Protein AF-0000000074985443 (afdb_homodimer)

Foldseek 3Di:
DPPQPFDPDDDQVQEAEDADPVLSSVLVRVLCVQLVQPPNDPCSPVSVQKAWRYWYWDDDPPDIKIKTKIKGAAAQVQDDPVQWRDPVSVVVVCVSRQLSRQSSVCVVVPHHSDFAWDDKDKDFAATHGHGFMWMKMKMWDARPDFKTKMKMFIDTPHDTGMIMMTIGGHVVCVVPDD/DPPQPFDPDDDQVQEAEDADPVLSSVLVRVLCVQLVCPPNDPCSPVSVQKAWRYWYWDDDPPDIKIKTKIKGAAAQVQDDPVQWRDPVSVVVVCVSRQLSRQSSRCVVVPHHSDFAWDDKDKDFAATHGHGFMWMKMKMWDARPDFKTKMKMFIDTPHDTGMIMMTIGGDVVVVVPPD

Radius of gyration: 20.9 Å; Cα contacts (8 Å, |Δi|>4): 815; chains: 2; bounding box: 49×66×55 Å

Structure (mmCIF, N/CA/C/O backbone):
data_AF-0000000074985443-model_v1
#
loop_
_entity.id
_entity.type
_entity.pdbx_description
1 polymer 'Thioesterase domain-containing protein'
#
loop_
_atom_site.group_PDB
_atom_site.id
_atom_site.type_symbol
_atom_site.label_atom_id
_atom_site.label_alt_id
_atom_site.label_comp_id
_atom_site.label_asym_id
_atom_site.label_entity_id
_atom_site.label_seq_id
_atom_site.pdbx_PDB_ins_code
_atom_site.Cartn_x
_atom_site.Cartn_y
_atom_site.Cartn_z
_atom_site.occupancy
_atom_site.B_iso_or_equiv
_atom_site.auth_seq_id
_atom_site.auth_comp_id
_atom_site.auth_asym_id
_atom_site.auth_atom_id
_atom_site.pdbx_PDB_model_num
ATOM 1 N N . MET A 1 1 ? -14.648 -26.391 -14.938 1 27.7 1 MET A N 1
ATOM 2 C CA . MET A 1 1 ? -13.844 -25.641 -15.891 1 27.7 1 MET A CA 1
ATOM 3 C C . MET A 1 1 ? -13.617 -24.203 -15.398 1 27.7 1 MET A C 1
ATOM 5 O O . MET A 1 1 ? -14.547 -23.562 -14.93 1 27.7 1 MET A O 1
ATOM 9 N N . SER A 1 2 ? -12.359 -23.859 -15 1 33.69 2 SER A N 1
ATOM 10 C CA . SER A 1 2 ? -12.016 -22.719 -14.156 1 33.69 2 SER A CA 1
ATOM 11 C C . SER A 1 2 ? -12.539 -21.422 -14.75 1 33.69 2 SER A C 1
ATOM 13 O O . SER A 1 2 ? -12.633 -21.281 -15.969 1 33.69 2 SER A O 1
ATOM 15 N N . LYS A 1 3 ? -13.453 -20.859 -14.141 1 41.97 3 LYS A N 1
ATOM 16 C CA . LYS A 1 3 ? -14.203 -19.656 -14.508 1 41.97 3 LYS A CA 1
ATOM 17 C C . LYS A 1 3 ? -13.32 -18.656 -15.25 1 41.97 3 LYS A C 1
ATOM 19 O O . LYS A 1 3 ? -13.812 -17.641 -15.742 1 41.97 3 LYS A O 1
ATOM 24 N N . TRP A 1 4 ? -11.945 -18.672 -15.102 1 43.41 4 TRP A N 1
ATOM 25 C CA . TRP A 1 4 ? -11.133 -17.625 -15.695 1 43.41 4 TRP A CA 1
ATOM 26 C C . TRP A 1 4 ? -10.828 -17.938 -17.156 1 43.41 4 TRP A C 1
ATOM 28 O O . TRP A 1 4 ? -10.305 -19.016 -17.469 1 43.41 4 TRP A O 1
ATOM 38 N N . ALA A 1 5 ? -11.633 -17.531 -18.109 1 44.69 5 ALA A N 1
ATOM 39 C CA . ALA A 1 5 ? -11.367 -17.641 -19.547 1 44.69 5 ALA A CA 1
ATOM 40 C C . ALA A 1 5 ? -9.953 -17.172 -19.875 1 44.69 5 ALA A C 1
ATOM 42 O O . ALA A 1 5 ? -9.703 -15.961 -19.938 1 44.69 5 ALA A O 1
ATOM 43 N N . TYR A 1 6 ? -8.945 -17.812 -19.422 1 50.28 6 TYR A N 1
ATOM 44 C CA . TYR A 1 6 ? -7.602 -17.391 -19.797 1 50.28 6 TYR A CA 1
ATOM 45 C C . TYR A 1 6 ? -7.203 -17.969 -21.141 1 50.28 6 TYR A C 1
ATOM 47 O O . TYR A 1 6 ? -7.762 -18.984 -21.578 1 50.28 6 TYR A O 1
ATOM 55 N N . LYS A 1 7 ? -6.508 -17.109 -21.859 1 55.84 7 LYS A N 1
ATOM 56 C CA . LYS A 1 7 ? -5.957 -17.594 -23.125 1 55.84 7 LYS A CA 1
ATOM 57 C C . LYS A 1 7 ? -5.199 -18.906 -22.938 1 55.84 7 LYS A C 1
ATOM 59 O O . LYS A 1 7 ? -4.238 -18.953 -22.156 1 55.84 7 LYS A O 1
ATOM 64 N N . LYS A 1 8 ? -5.609 -19.891 -23.484 1 59.41 8 LYS A N 1
ATOM 65 C CA . LYS A 1 8 ? -5.113 -21.25 -23.391 1 59.41 8 LYS A CA 1
ATOM 66 C C . LYS A 1 8 ? -3.672 -21.359 -23.891 1 59.41 8 LYS A C 1
ATOM 68 O O . LYS A 1 8 ? -2.93 -22.25 -23.484 1 59.41 8 LYS A O 1
ATOM 73 N N . ASP A 1 9 ? -3.227 -20.312 -24.594 1 79.81 9 ASP A N 1
ATOM 74 C CA . ASP A 1 9 ? -1.918 -20.656 -25.141 1 79.81 9 ASP A CA 1
ATOM 75 C C . ASP A 1 9 ? -0.89 -19.578 -24.828 1 79.81 9 ASP A C 1
ATOM 77 O O . ASP A 1 9 ? -0.259 -19.031 -25.734 1 79.81 9 ASP A O 1
ATOM 81 N N . LEU A 1 10 ? -0.658 -19.297 -23.438 1 90.31 10 LEU A N 1
ATOM 82 C CA . LEU A 1 10 ? 0.367 -18.344 -23.047 1 90.31 10 LEU A CA 1
ATOM 83 C C . LEU A 1 10 ? 1.754 -18.969 -23.094 1 90.31 10 LEU A C 1
ATOM 85 O O . LEU A 1 10 ? 1.927 -20.125 -22.703 1 90.31 10 LEU A O 1
ATOM 89 N N . ASP A 1 11 ? 2.74 -18.219 -23.703 1 94.19 11 ASP A N 1
ATOM 90 C CA . ASP A 1 11 ? 4.133 -18.656 -23.641 1 94.19 11 ASP A CA 1
ATOM 91 C C . ASP A 1 11 ? 4.695 -18.5 -22.234 1 94.19 11 ASP A C 1
ATOM 93 O O . ASP A 1 11 ? 4.734 -17.406 -21.688 1 94.19 11 ASP A O 1
ATOM 97 N N . VAL A 1 12 ? 5.113 -19.641 -21.625 1 96.75 12 VAL A N 1
ATOM 98 C CA . VAL A 1 12 ? 5.633 -19.609 -20.266 1 96.75 12 VAL A CA 1
ATOM 99 C C . VAL A 1 12 ? 7.066 -20.125 -20.234 1 96.75 12 VAL A C 1
ATOM 101 O O . VAL A 1 12 ? 7.574 -20.531 -19.188 1 96.75 12 VAL A O 1
ATOM 104 N N . SER A 1 13 ? 7.758 -20.172 -21.359 1 96.44 13 SER A N 1
ATOM 105 C CA . SER A 1 13 ? 9.102 -20.719 -21.469 1 96.44 13 SER A CA 1
ATOM 106 C C . SER A 1 13 ? 10.109 -19.906 -20.672 1 96.44 13 SER A C 1
ATOM 108 O O . SER A 1 13 ? 11.164 -20.422 -20.297 1 96.44 13 SER A O 1
ATOM 110 N N . HIS A 1 14 ? 9.797 -18.672 -20.438 1 96.75 14 HIS A N 1
ATOM 111 C CA . HIS A 1 14 ? 10.703 -17.781 -19.719 1 96.75 14 HIS A CA 1
ATOM 112 C C . HIS A 1 14 ? 10.562 -17.953 -18.203 1 96.75 14 HIS A C 1
ATOM 114 O O . HIS A 1 14 ? 11.352 -17.391 -17.438 1 96.75 14 HIS A O 1
ATOM 120 N N . ILE A 1 15 ? 9.539 -18.609 -17.75 1 98.44 15 ILE A N 1
ATOM 121 C CA . ILE A 1 15 ? 9.344 -18.828 -16.312 1 98.44 15 ILE A CA 1
ATOM 122 C C . ILE A 1 15 ? 10.062 -20.109 -15.891 1 98.44 15 ILE A C 1
ATOM 124 O O . ILE A 1 15 ? 9.625 -21.203 -16.219 1 98.44 15 ILE A O 1
ATOM 128 N N . ASP A 1 16 ? 11.109 -19.953 -15.188 1 98.75 16 ASP A N 1
ATOM 129 C CA . ASP A 1 16 ? 11.891 -21.078 -14.688 1 98.75 16 ASP A CA 1
ATOM 130 C C . ASP A 1 16 ? 11.219 -21.719 -13.469 1 98.75 16 ASP A C 1
ATOM 132 O O . ASP A 1 16 ? 10.156 -21.266 -13.031 1 98.75 16 ASP A O 1
ATOM 136 N N . GLY A 1 17 ? 11.852 -22.719 -12.836 1 98.62 17 GLY A N 1
ATOM 137 C CA . GLY A 1 17 ? 11.359 -23.375 -11.625 1 98.62 17 GLY A CA 1
ATOM 138 C C . GLY A 1 17 ? 10.82 -24.766 -11.883 1 98.62 17 GLY A C 1
ATOM 139 O O . GLY A 1 17 ? 10.875 -25.266 -13.008 1 98.62 17 GLY A O 1
ATOM 140 N N . ASN A 1 18 ? 10.32 -25.406 -10.852 1 98.5 18 ASN A N 1
ATOM 141 C CA . ASN A 1 18 ? 9.992 -26.828 -10.93 1 98.5 18 ASN A CA 1
ATOM 142 C C . ASN A 1 18 ? 8.492 -27.047 -11.102 1 98.5 18 ASN A C 1
ATOM 144 O O . ASN A 1 18 ? 8.031 -28.188 -11.18 1 98.5 18 ASN A O 1
ATOM 148 N N . ALA A 1 19 ? 7.699 -25.922 -11.133 1 97.5 19 ALA A N 1
ATOM 149 C CA . ALA A 1 19 ? 6.262 -26.078 -11.359 1 97.5 19 ALA A CA 1
ATOM 150 C C . ALA A 1 19 ? 5.98 -26.578 -12.766 1 97.5 19 ALA A C 1
ATOM 152 O O . ALA A 1 19 ? 6.793 -26.391 -13.68 1 97.5 19 ALA A O 1
ATOM 153 N N . SER A 1 20 ? 4.887 -27.25 -12.953 1 94.5 20 SER A N 1
ATOM 154 C CA . SER A 1 20 ? 4.52 -27.781 -14.266 1 94.5 20 SER A CA 1
ATOM 155 C C . SER A 1 20 ? 4.215 -26.656 -15.25 1 94.5 20 SER A C 1
ATOM 157 O O . SER A 1 20 ? 3.881 -25.531 -14.836 1 94.5 20 SER A O 1
ATOM 159 N N . THR A 1 21 ? 4.285 -26.938 -16.531 1 94.5 21 THR A N 1
ATOM 160 C CA . THR A 1 21 ? 3.941 -25.984 -17.594 1 94.5 21 THR A CA 1
ATOM 161 C C . THR A 1 21 ? 2.494 -25.531 -17.453 1 94.5 21 THR A C 1
ATOM 163 O O . THR A 1 21 ? 2.191 -24.344 -17.625 1 94.5 21 THR A O 1
ATOM 166 N N . GLU A 1 22 ? 1.664 -26.422 -17.094 1 91.5 22 GLU A N 1
ATOM 167 C CA . GLU A 1 22 ? 0.248 -26.109 -16.938 1 91.5 22 GLU A CA 1
ATOM 168 C C . GLU A 1 22 ? 0.032 -25.141 -15.773 1 91.5 22 GLU A C 1
ATOM 170 O O . GLU A 1 22 ? -0.749 -24.203 -15.891 1 91.5 22 GLU A O 1
ATOM 175 N N . ALA A 1 23 ? 0.715 -25.438 -14.695 1 93.5 23 ALA A N 1
ATOM 176 C CA . ALA A 1 23 ? 0.61 -24.547 -13.531 1 93.5 23 ALA A CA 1
ATOM 177 C C . ALA A 1 23 ? 1.107 -23.156 -13.867 1 93.5 23 ALA A C 1
ATOM 179 O O . ALA A 1 23 ? 0.485 -22.156 -13.484 1 93.5 23 ALA A O 1
ATOM 180 N N . LYS A 1 24 ? 2.18 -23.094 -14.594 1 96.38 24 LYS A N 1
ATOM 181 C CA . LYS A 1 24 ? 2.734 -21.797 -15.008 1 96.38 24 LYS A CA 1
ATOM 182 C C . LYS A 1 24 ? 1.766 -21.062 -15.922 1 96.38 24 LYS A C 1
ATOM 184 O O . LYS A 1 24 ? 1.562 -19.859 -15.766 1 96.38 24 LYS A O 1
ATOM 189 N N . ARG A 1 25 ? 1.163 -21.734 -16.844 1 95.06 25 ARG A N 1
ATOM 190 C CA . ARG A 1 25 ? 0.212 -21.125 -17.766 1 95.06 25 ARG A CA 1
ATOM 191 C C . ARG A 1 25 ? -1.011 -20.594 -17.016 1 95.06 25 ARG A C 1
ATOM 193 O O . ARG A 1 25 ? -1.481 -19.484 -17.281 1 95.06 25 ARG A O 1
ATOM 200 N N . PHE A 1 26 ? -1.443 -21.422 -16.078 1 93.38 26 PHE A N 1
ATOM 201 C CA . PHE A 1 26 ? -2.592 -21 -15.297 1 93.38 26 PHE A CA 1
ATOM 202 C C . PHE A 1 26 ? -2.26 -19.766 -14.477 1 93.38 26 PHE A C 1
ATOM 204 O O . PHE A 1 26 ? -3.02 -18.797 -14.469 1 93.38 26 PHE A O 1
ATOM 211 N N . GLY A 1 27 ? -1.177 -19.812 -13.758 1 94.69 27 GLY A N 1
ATOM 212 C CA . GLY A 1 27 ? -0.759 -18.672 -12.961 1 94.69 27 GLY A CA 1
ATOM 213 C C . GLY A 1 27 ? -0.618 -17.391 -13.781 1 94.69 27 GLY A C 1
ATOM 214 O O . GLY A 1 27 ? -1.093 -16.328 -13.375 1 94.69 27 GLY A O 1
ATOM 215 N N . LEU A 1 28 ? 0.01 -17.531 -14.914 1 95.5 28 LEU A N 1
ATOM 216 C CA . LEU A 1 28 ? 0.21 -16.359 -15.781 1 95.5 28 LEU A CA 1
ATOM 217 C C . LEU A 1 28 ? -1.123 -15.844 -16.297 1 95.5 28 LEU A C 1
ATOM 219 O O . LEU A 1 28 ? -1.303 -14.633 -16.453 1 95.5 28 LEU A O 1
ATOM 223 N N . ALA A 1 29 ? -2.02 -16.719 -16.594 1 94 29 ALA A N 1
ATOM 224 C CA . ALA A 1 29 ? -3.35 -16.297 -17.047 1 94 29 ALA A CA 1
ATOM 225 C C . ALA A 1 29 ? -4.059 -15.484 -15.977 1 94 29 ALA A C 1
ATOM 227 O O . ALA A 1 29 ? -4.668 -14.453 -16.281 1 94 29 ALA A O 1
ATOM 228 N N . ILE A 1 30 ? -4 -15.945 -14.742 1 93.44 30 ILE A N 1
ATOM 229 C CA . ILE A 1 30 ? -4.613 -15.234 -13.633 1 93.44 30 ILE A CA 1
ATOM 230 C C . ILE A 1 30 ? -3.951 -13.867 -13.469 1 93.44 30 ILE A C 1
ATOM 232 O O . ILE A 1 30 ? -4.637 -12.859 -13.281 1 93.44 30 ILE A O 1
ATOM 236 N N . LEU A 1 31 ? -2.639 -13.844 -13.523 1 93.69 31 LEU A N 1
ATOM 237 C CA . LEU A 1 31 ? -1.919 -12.578 -13.445 1 93.69 31 LEU A CA 1
ATOM 238 C C . LEU A 1 31 ? -2.426 -11.602 -14.508 1 93.69 31 LEU A C 1
ATOM 240 O O . LEU A 1 31 ? -2.658 -10.43 -14.211 1 93.69 31 LEU A O 1
ATOM 244 N N . HIS A 1 32 ? -2.627 -12.047 -15.703 1 92.81 32 HIS A N 1
ATOM 245 C CA . HIS A 1 32 ? -3.033 -11.203 -16.828 1 92.81 32 HIS A CA 1
ATOM 246 C C . HIS A 1 32 ? -4.43 -10.633 -16.594 1 92.81 32 HIS A C 1
ATOM 248 O O . HIS A 1 32 ? -4.734 -9.523 -17.047 1 92.81 32 HIS A O 1
ATOM 254 N N . LEU A 1 33 ? -5.242 -11.312 -15.875 1 90 33 LEU A N 1
ATOM 255 C CA . LEU A 1 33 ? -6.559 -10.781 -15.531 1 90 33 LEU A CA 1
ATOM 256 C C . LEU A 1 33 ? -6.43 -9.555 -14.633 1 90 33 LEU A C 1
ATOM 258 O O . LEU A 1 33 ? -7.133 -8.562 -14.82 1 90 33 LEU A O 1
ATOM 262 N N . PHE A 1 34 ? -5.539 -9.664 -13.711 1 90.69 34 PHE A N 1
ATOM 263 C CA . PHE A 1 34 ? -5.383 -8.594 -12.734 1 90.69 34 PHE A CA 1
ATOM 264 C C . PHE A 1 34 ? -4.684 -7.391 -13.367 1 90.69 34 PHE A C 1
ATOM 266 O O . PHE A 1 34 ? -5.09 -6.246 -13.141 1 90.69 34 PHE A O 1
ATOM 273 N N . ILE A 1 35 ? -3.717 -7.625 -14.195 1 92.62 35 ILE A N 1
ATOM 274 C CA . ILE A 1 35 ? -2.9 -6.52 -14.688 1 92.62 35 ILE A CA 1
ATOM 275 C C . ILE A 1 35 ? -3.465 -6.012 -16.016 1 92.62 35 ILE A C 1
ATOM 277 O O . ILE A 1 35 ? -2.992 -5.008 -16.547 1 92.62 35 ILE A O 1
ATOM 281 N N . GLY A 1 36 ? -4.484 -6.707 -16.547 1 91.44 36 GLY A N 1
ATOM 282 C CA . GLY A 1 36 ? -5.098 -6.328 -17.812 1 91.44 36 GLY A CA 1
ATOM 283 C C . GLY A 1 36 ? -6.137 -5.234 -17.672 1 91.44 36 GLY A C 1
ATOM 284 O O . GLY A 1 36 ? -6.863 -4.926 -18.625 1 91.44 36 GLY A O 1
ATOM 285 N N . THR A 1 37 ? -6.23 -4.598 -16.531 1 91 37 THR A N 1
ATOM 286 C CA . THR A 1 37 ? -7.262 -3.607 -16.234 1 91 37 THR A CA 1
ATOM 287 C C . THR A 1 37 ? -6.652 -2.215 -16.109 1 91 37 THR A C 1
ATOM 289 O O . THR A 1 37 ? -7.074 -1.421 -15.266 1 91 37 THR A O 1
ATOM 292 N N . LYS A 1 38 ? -5.75 -2.033 -16.953 1 85 38 LYS A N 1
ATOM 293 C CA . LYS A 1 38 ? -5.074 -0.739 -16.922 1 85 38 LYS A CA 1
ATOM 294 C C . LYS A 1 38 ? -6.082 0.407 -16.953 1 85 38 LYS A C 1
ATOM 296 O O . LYS A 1 38 ? -7.043 0.376 -17.734 1 85 38 LYS A O 1
ATOM 301 N N . SER A 1 39 ? -6.016 1.417 -16.094 1 81.94 39 SER A N 1
ATOM 302 C CA . SER A 1 39 ? -6.793 2.648 -16 1 81.94 39 SER A CA 1
ATOM 303 C C . SER A 1 39 ? -8.109 2.418 -15.266 1 81.94 39 SER A C 1
ATOM 305 O O . SER A 1 39 ? -8.797 3.373 -14.898 1 81.94 39 SER A O 1
ATOM 307 N N . THR A 1 40 ? -8.383 1.111 -15.016 1 91.19 40 THR A N 1
ATOM 308 C CA . THR A 1 40 ? -9.664 0.879 -14.367 1 91.19 40 THR A CA 1
ATOM 309 C C . THR A 1 40 ? -9.469 0.274 -12.984 1 91.19 40 THR A C 1
ATOM 311 O O . THR A 1 40 ? -10.398 0.25 -12.172 1 91.19 40 THR A O 1
ATOM 314 N N . SER A 1 41 ? -8.328 -0.26 -12.836 1 95 41 SER A N 1
ATOM 315 C CA . SER A 1 41 ? -7.996 -0.815 -11.523 1 95 41 SER A CA 1
ATOM 316 C C . SER A 1 41 ? -6.695 -0.229 -10.984 1 95 41 SER A C 1
ATOM 318 O O . SER A 1 41 ? -5.75 -0.006 -11.742 1 95 41 SER A O 1
ATOM 320 N N . PHE A 1 42 ? -6.672 -0.043 -9.703 1 97.25 42 PHE A N 1
ATOM 321 C CA . PHE A 1 42 ? -5.527 0.589 -9.062 1 97.25 42 PHE A CA 1
ATOM 322 C C . PHE A 1 42 ? -4.266 -0.241 -9.266 1 97.25 42 PHE A C 1
ATOM 324 O O . PHE A 1 42 ? -4.254 -1.44 -8.977 1 97.25 42 PHE A O 1
ATOM 331 N N . GLY A 1 43 ? -3.217 0.364 -9.805 1 95.81 43 GLY A N 1
ATOM 332 C CA . GLY A 1 43 ? -1.89 -0.23 -9.844 1 95.81 43 GLY A CA 1
ATOM 333 C C . GLY A 1 43 ? -1.695 -1.185 -11 1 95.81 43 GLY A C 1
ATOM 334 O O . GLY A 1 43 ? -0.604 -1.726 -11.195 1 95.81 43 GLY A O 1
ATOM 335 N N . ALA A 1 44 ? -2.744 -1.404 -11.805 1 95.31 44 ALA A N 1
ATOM 336 C CA . ALA A 1 44 ? -2.662 -2.371 -12.898 1 95.31 44 ALA A CA 1
ATOM 337 C C . ALA A 1 44 ? -1.574 -1.983 -13.898 1 95.31 44 ALA A C 1
ATOM 339 O O . ALA A 1 44 ? -0.922 -2.85 -14.484 1 95.31 44 ALA A O 1
ATOM 340 N N . ASP A 1 45 ? -1.337 -0.678 -14.078 1 93 45 ASP A N 1
ATOM 341 C CA . ASP A 1 45 ? -0.279 -0.21 -14.969 1 93 45 ASP A CA 1
ATOM 342 C C . ASP A 1 45 ? 1.096 -0.641 -14.461 1 93 45 ASP A C 1
ATOM 344 O O . ASP A 1 45 ? 1.965 -1.018 -15.25 1 93 45 ASP A O 1
ATOM 348 N N . ILE A 1 46 ? 1.341 -0.638 -13.156 1 95.94 46 ILE A N 1
ATOM 349 C CA . ILE A 1 46 ? 2.584 -1.095 -12.547 1 95.94 46 ILE A CA 1
ATOM 350 C C . ILE A 1 46 ? 2.725 -2.604 -12.727 1 95.94 46 ILE A C 1
ATOM 352 O O . ILE A 1 46 ? 3.82 -3.107 -12.984 1 95.94 46 ILE A O 1
ATOM 356 N N . GLY A 1 47 ? 1.568 -3.285 -12.57 1 96.62 47 GLY A N 1
ATOM 357 C CA . GLY A 1 47 ? 1.562 -4.727 -12.773 1 96.62 47 GLY A CA 1
ATOM 358 C C . GLY A 1 47 ? 2.113 -5.145 -14.125 1 96.62 47 GLY A C 1
ATOM 359 O O . GLY A 1 47 ? 2.695 -6.223 -14.258 1 96.62 47 GLY A O 1
ATOM 360 N N . GLN A 1 48 ? 1.958 -4.281 -15.086 1 94.81 48 GLN A N 1
ATOM 361 C CA . GLN A 1 48 ? 2.396 -4.59 -16.453 1 94.81 48 GLN A CA 1
ATOM 362 C C . GLN A 1 48 ? 3.92 -4.59 -16.547 1 94.81 48 GLN A C 1
ATOM 364 O O . GLN A 1 48 ? 4.484 -5.152 -17.484 1 94.81 48 GLN A O 1
ATOM 369 N N . TYR A 1 49 ? 4.574 -3.967 -15.609 1 96.75 49 TYR A N 1
ATOM 370 C CA . TYR A 1 49 ? 6.031 -3.93 -15.609 1 96.75 49 TYR A CA 1
ATOM 371 C C . TYR A 1 49 ? 6.613 -5.215 -15.031 1 96.75 49 TYR A C 1
ATOM 373 O O . TYR A 1 49 ? 7.809 -5.484 -15.18 1 96.75 49 TYR A O 1
ATOM 381 N N . MET A 1 50 ? 5.781 -6.082 -14.344 1 97.75 50 MET A N 1
ATOM 382 C CA . MET A 1 50 ? 6.27 -7.203 -13.547 1 97.75 50 MET A CA 1
ATOM 383 C C . MET A 1 50 ? 6.574 -8.406 -14.438 1 97.75 50 MET A C 1
ATOM 385 O O . MET A 1 50 ? 5.734 -8.82 -15.234 1 97.75 50 MET A O 1
ATOM 389 N N . ASN A 1 51 ? 7.742 -8.922 -14.273 1 97.94 51 ASN A N 1
ATOM 390 C CA . ASN A 1 51 ? 8.148 -10.117 -15 1 97.94 51 ASN A CA 1
ATOM 391 C C . ASN A 1 51 ? 8.188 -11.344 -14.086 1 97.94 51 ASN A C 1
ATOM 393 O O . ASN A 1 51 ? 9.039 -11.43 -13.195 1 97.94 51 ASN A O 1
ATOM 397 N N . TRP A 1 52 ? 7.238 -12.227 -14.25 1 98.75 52 TRP A N 1
ATOM 398 C CA . TRP A 1 52 ? 7.238 -13.484 -13.508 1 98.75 52 TRP A CA 1
ATOM 399 C C . TRP A 1 52 ? 8.328 -14.422 -14.031 1 98.75 52 TRP A C 1
ATOM 401 O O . TRP A 1 52 ? 8.203 -14.977 -15.125 1 98.75 52 TRP A O 1
ATOM 411 N N . THR A 1 53 ? 9.375 -14.727 -13.227 1 98.88 53 THR A N 1
ATOM 412 C CA . THR A 1 53 ? 10.555 -15.383 -13.781 1 98.88 53 THR A CA 1
ATOM 413 C C . THR A 1 53 ? 10.688 -16.797 -13.234 1 98.88 53 THR A C 1
ATOM 415 O O . THR A 1 53 ? 11.391 -17.625 -13.812 1 98.88 53 THR A O 1
ATOM 418 N N . GLU A 1 54 ? 10.109 -17.062 -12.086 1 98.94 54 GLU A N 1
ATOM 419 C CA . GLU A 1 54 ? 10.227 -18.406 -11.516 1 98.94 54 GLU A CA 1
ATOM 420 C C . GLU A 1 54 ? 8.953 -18.797 -10.789 1 98.94 54 GLU A C 1
ATOM 422 O O . GLU A 1 54 ? 8.289 -17.969 -10.164 1 98.94 54 GLU A O 1
ATOM 427 N N . MET A 1 55 ? 8.625 -20.031 -10.844 1 98.81 55 MET A N 1
ATOM 428 C CA . MET A 1 55 ? 7.555 -20.672 -10.078 1 98.81 55 MET A CA 1
ATOM 429 C C . MET A 1 55 ? 8.008 -22.016 -9.539 1 98.81 55 MET A C 1
ATOM 431 O O . MET A 1 55 ? 8.352 -22.922 -10.312 1 98.81 55 MET A O 1
ATOM 435 N N . ASN A 1 56 ? 7.992 -22.172 -8.211 1 98.81 56 ASN A N 1
ATOM 436 C CA . ASN A 1 56 ? 8.453 -23.391 -7.555 1 98.81 56 ASN A CA 1
ATOM 437 C C . ASN A 1 56 ? 7.426 -23.906 -6.551 1 98.81 56 ASN A C 1
ATOM 439 O O . ASN A 1 56 ? 6.809 -23.125 -5.828 1 98.81 56 ASN A O 1
ATOM 443 N N . ILE A 1 57 ? 7.309 -25.203 -6.527 1 98.5 57 ILE A N 1
ATOM 444 C CA . ILE A 1 57 ? 6.535 -25.891 -5.504 1 98.5 57 ILE A CA 1
ATOM 445 C C . ILE A 1 57 ? 7.465 -26.766 -4.66 1 98.5 57 ILE A C 1
ATOM 447 O O . ILE A 1 57 ? 8.148 -27.656 -5.191 1 98.5 57 ILE A O 1
ATOM 451 N N . HIS A 1 58 ? 7.426 -26.453 -3.379 1 98.06 58 HIS A N 1
ATOM 452 C CA . HIS A 1 58 ? 8.305 -27.188 -2.469 1 98.06 58 HIS A CA 1
ATOM 453 C C . HIS A 1 58 ? 7.508 -28.062 -1.508 1 98.06 58 HIS A C 1
ATOM 455 O O . HIS A 1 58 ? 6.418 -27.672 -1.07 1 98.06 58 HIS A O 1
ATOM 461 N N . LYS A 1 59 ? 8.07 -29.172 -1.207 1 96 59 LYS A N 1
ATOM 462 C CA . LYS A 1 59 ? 7.488 -30.094 -0.23 1 96 59 LYS A CA 1
ATOM 463 C C . LYS A 1 59 ? 8.484 -30.406 0.887 1 96 59 LYS A C 1
ATOM 465 O O . LYS A 1 59 ? 9.641 -30.734 0.622 1 96 59 LYS A O 1
ATOM 470 N N . GLN A 1 60 ? 8.047 -30.141 2.08 1 94.88 60 GLN A N 1
ATOM 471 C CA . GLN A 1 60 ? 8.773 -30.5 3.293 1 94.88 60 GLN A CA 1
ATOM 472 C C . GLN A 1 60 ? 7.918 -31.375 4.211 1 94.88 60 GLN A C 1
ATOM 474 O O . GLN A 1 60 ? 7.23 -30.859 5.094 1 94.88 60 GLN A O 1
ATOM 479 N N . GLY A 1 61 ? 8.047 -32.688 4.086 1 94.31 61 GLY A N 1
ATOM 480 C CA . GLY A 1 61 ? 7.102 -33.562 4.762 1 94.31 61 GLY A CA 1
ATOM 481 C C . GLY A 1 61 ? 5.672 -33.375 4.289 1 94.31 61 GLY A C 1
ATOM 482 O O . GLY A 1 61 ? 5.398 -33.438 3.088 1 94.31 61 GLY A O 1
ATOM 483 N N . GLN A 1 62 ? 4.871 -33.062 5.211 1 91.62 62 GLN A N 1
ATOM 484 C CA . GLN A 1 62 ? 3.469 -32.844 4.863 1 91.62 62 GLN A CA 1
ATOM 485 C C . GLN A 1 62 ? 3.199 -31.391 4.488 1 91.62 62 GLN A C 1
ATOM 487 O O . GLN A 1 62 ? 2.08 -31.047 4.113 1 91.62 62 GLN A O 1
ATOM 492 N N . TYR A 1 63 ? 4.234 -30.656 4.621 1 94.12 63 TYR A N 1
ATOM 493 C CA . TYR A 1 63 ? 4.094 -29.219 4.348 1 94.12 63 TYR A CA 1
ATOM 494 C C . TYR A 1 63 ? 4.453 -28.906 2.898 1 94.12 63 TYR A C 1
ATOM 496 O O . TYR A 1 63 ? 5.531 -29.281 2.426 1 94.12 63 TYR A O 1
ATOM 504 N N . THR A 1 64 ? 3.475 -28.359 2.186 1 96.38 64 THR A N 1
ATOM 505 C CA . THR A 1 64 ? 3.721 -27.891 0.825 1 96.38 64 THR A CA 1
ATOM 506 C C . THR A 1 64 ? 3.605 -26.375 0.744 1 96.38 64 THR A C 1
ATOM 508 O O . THR A 1 64 ? 2.701 -25.781 1.337 1 96.38 64 THR A O 1
ATOM 511 N N . PHE A 1 65 ? 4.555 -25.719 0.022 1 97.81 65 PHE A N 1
ATOM 512 C CA . PHE A 1 65 ? 4.441 -24.281 -0.189 1 97.81 65 PHE A CA 1
ATOM 513 C C . PHE A 1 65 ? 4.941 -23.906 -1.576 1 97.81 65 PHE A C 1
ATOM 515 O O . PHE A 1 65 ? 5.695 -24.656 -2.199 1 97.81 65 PHE A O 1
ATOM 522 N N . ALA A 1 66 ? 4.477 -22.812 -2.039 1 98.5 66 ALA A N 1
ATOM 523 C CA . ALA A 1 66 ? 4.867 -22.266 -3.342 1 98.5 66 ALA A CA 1
ATOM 524 C C . ALA A 1 66 ? 5.766 -21.047 -3.188 1 98.5 66 ALA A C 1
ATOM 526 O O . ALA A 1 66 ? 5.562 -20.234 -2.283 1 98.5 66 ALA A O 1
ATOM 527 N N . GLU A 1 67 ? 6.715 -20.969 -4.043 1 98.88 67 GLU A N 1
ATOM 528 C CA . GLU A 1 67 ? 7.605 -19.812 -4.152 1 98.88 67 GLU A CA 1
ATOM 529 C C . GLU A 1 67 ? 7.574 -19.234 -5.562 1 98.88 67 GLU A C 1
ATOM 531 O O . GLU A 1 67 ? 7.738 -19.953 -6.543 1 98.88 67 GLU A O 1
ATOM 536 N N . THR A 1 68 ? 7.348 -17.969 -5.633 1 98.94 68 THR A N 1
ATOM 537 C CA . THR A 1 68 ? 7.391 -17.266 -6.914 1 98.94 68 THR A CA 1
ATOM 538 C C . THR A 1 68 ? 8.43 -16.156 -6.891 1 98.94 68 THR A C 1
ATOM 540 O O . THR A 1 68 ? 8.703 -15.586 -5.832 1 98.94 68 THR A O 1
ATOM 543 N N . VAL A 1 69 ? 8.992 -15.906 -8.047 1 98.94 69 VAL A N 1
ATOM 544 C CA . VAL A 1 69 ? 9.961 -14.828 -8.195 1 98.94 69 VAL A CA 1
ATOM 545 C C . VAL A 1 69 ? 9.555 -13.922 -9.352 1 98.94 69 VAL A C 1
ATOM 547 O O . VAL A 1 69 ? 9.273 -14.398 -10.453 1 98.94 69 VAL A O 1
ATOM 550 N N . PHE A 1 70 ? 9.469 -12.68 -9.117 1 98.94 70 PHE A N 1
ATOM 551 C CA . PHE A 1 70 ? 9.281 -11.648 -10.125 1 98.94 70 PHE A CA 1
ATOM 552 C C . PHE A 1 70 ? 10.492 -10.719 -10.188 1 98.94 70 PHE A C 1
ATOM 554 O O . PHE A 1 70 ? 11.242 -10.602 -9.219 1 98.94 70 PHE A O 1
ATOM 561 N N . GLU A 1 71 ? 10.656 -10.125 -11.328 1 98.81 71 GLU A N 1
ATOM 562 C CA . GLU A 1 71 ? 11.641 -9.055 -11.5 1 98.81 71 GLU A CA 1
ATOM 563 C C . GLU A 1 71 ? 11 -7.812 -12.109 1 98.81 71 GLU A C 1
ATOM 565 O O . GLU A 1 71 ? 10.117 -7.918 -12.961 1 98.81 71 GLU A O 1
ATOM 570 N N . VAL A 1 72 ? 11.539 -6.656 -11.68 1 98.69 72 VAL A N 1
ATOM 571 C CA . VAL A 1 72 ? 11.039 -5.402 -12.242 1 98.69 72 VAL A CA 1
ATOM 572 C C . VAL A 1 72 ? 12.094 -4.309 -12.07 1 98.69 72 VAL A C 1
ATOM 574 O O . VAL A 1 72 ? 12.836 -4.301 -11.094 1 98.69 72 VAL A O 1
ATOM 577 N N . THR A 1 73 ? 12.18 -3.451 -13.016 1 98.62 73 THR A N 1
ATOM 578 C CA . THR A 1 73 ? 12.938 -2.211 -12.883 1 98.62 73 THR A CA 1
ATOM 579 C C . THR A 1 73 ? 12.062 -1.104 -12.297 1 98.62 73 THR A C 1
ATOM 581 O O . THR A 1 73 ? 10.875 -0.997 -12.633 1 98.62 73 THR A O 1
ATOM 584 N N . VAL A 1 74 ? 12.656 -0.283 -11.438 1 98.56 74 VAL A N 1
ATOM 585 C CA . VAL A 1 74 ? 11.922 0.838 -10.867 1 98.56 74 VAL A CA 1
ATOM 586 C C . VAL A 1 74 ? 11.852 1.979 -11.875 1 98.56 74 VAL A C 1
ATOM 588 O O . VAL A 1 74 ? 12.875 2.561 -12.242 1 98.56 74 VAL A O 1
ATOM 591 N N . TYR A 1 75 ? 10.641 2.289 -12.297 1 98.19 75 TYR A N 1
ATOM 592 C CA . TYR A 1 75 ? 10.398 3.4 -13.211 1 98.19 75 TYR A CA 1
ATOM 593 C C . TYR A 1 75 ? 9.883 4.621 -12.453 1 98.19 75 TYR A C 1
ATOM 595 O O . TYR A 1 75 ? 9.539 4.527 -11.273 1 98.19 75 TYR A O 1
ATOM 603 N N . GLN A 1 76 ? 9.852 5.727 -13.125 1 97.62 76 GLN A N 1
ATOM 604 C CA . GLN A 1 76 ? 9.531 7.008 -12.508 1 97.62 76 GLN A CA 1
ATOM 605 C C . GLN A 1 76 ? 8.148 6.977 -11.875 1 97.62 76 GLN A C 1
ATOM 607 O O . GLN A 1 76 ? 7.945 7.512 -10.781 1 97.62 76 GLN A O 1
ATOM 612 N N . ASP A 1 77 ? 7.168 6.359 -12.5 1 96.31 77 ASP A N 1
ATOM 613 C CA . ASP A 1 77 ? 5.793 6.395 -12.016 1 96.31 77 ASP A CA 1
ATOM 614 C C . ASP A 1 77 ? 5.598 5.438 -10.844 1 96.31 77 ASP A C 1
ATOM 616 O O . ASP A 1 77 ? 4.5 5.348 -10.289 1 96.31 77 ASP A O 1
ATOM 620 N N . MET A 1 78 ? 6.684 4.719 -10.461 1 98.12 78 MET A N 1
ATOM 621 C CA . MET A 1 78 ? 6.68 3.867 -9.273 1 98.12 78 MET A CA 1
ATOM 622 C C . MET A 1 78 ? 7.27 4.605 -8.078 1 98.12 78 MET A C 1
ATOM 624 O O . MET A 1 78 ? 7.199 4.117 -6.949 1 98.12 78 MET A O 1
ATOM 628 N N . CYS A 1 79 ? 7.82 5.773 -8.32 1 97.81 79 CYS A N 1
ATOM 629 C CA . CYS A 1 79 ? 8.633 6.465 -7.328 1 97.81 79 CYS A CA 1
ATOM 630 C C . CYS A 1 79 ? 7.812 7.512 -6.586 1 97.81 79 CYS A C 1
ATOM 632 O O . CYS A 1 79 ? 6.695 7.836 -6.992 1 97.81 79 CYS A O 1
ATOM 634 N N . ASN A 1 80 ? 8.352 7.898 -5.398 1 96.19 80 ASN A N 1
ATOM 635 C CA . ASN A 1 80 ? 7.895 9.117 -4.734 1 96.19 80 ASN A CA 1
ATOM 636 C C . ASN A 1 80 ? 8.641 10.344 -5.25 1 96.19 80 ASN A C 1
ATOM 638 O O . ASN A 1 80 ? 9.352 10.266 -6.25 1 96.19 80 ASN A O 1
ATOM 642 N N . ILE A 1 81 ? 8.406 11.477 -4.602 1 92.81 81 ILE A N 1
ATOM 643 C CA . ILE A 1 81 ? 8.938 12.742 -5.102 1 92.81 81 ILE A CA 1
ATOM 644 C C . ILE A 1 81 ? 10.453 12.758 -4.957 1 92.81 81 ILE A C 1
ATOM 646 O O . ILE A 1 81 ? 11.133 13.602 -5.543 1 92.81 81 ILE A O 1
ATOM 650 N N . HIS A 1 82 ? 10.992 11.828 -4.184 1 93.62 82 HIS A N 1
ATOM 651 C CA . HIS A 1 82 ? 12.438 11.766 -3.98 1 93.62 82 HIS A CA 1
ATOM 652 C C . HIS A 1 82 ? 13.086 10.766 -4.934 1 93.62 82 HIS A C 1
ATOM 654 O O . HIS A 1 82 ? 14.25 10.406 -4.766 1 93.62 82 HIS A O 1
ATOM 660 N N . ARG A 1 83 ? 12.312 10.188 -5.852 1 96.12 83 ARG A N 1
ATOM 661 C CA . ARG A 1 83 ? 12.789 9.266 -6.879 1 96.12 83 ARG A CA 1
ATOM 662 C C . ARG A 1 83 ? 13.234 7.941 -6.262 1 96.12 83 ARG A C 1
ATOM 664 O O . ARG A 1 83 ? 14.25 7.367 -6.672 1 96.12 83 ARG A O 1
ATOM 671 N N . ILE A 1 84 ? 12.602 7.602 -5.234 1 97.38 84 ILE A N 1
ATOM 672 C CA . ILE A 1 84 ? 12.711 6.266 -4.656 1 97.38 84 ILE A CA 1
ATOM 673 C C . ILE A 1 84 ? 11.367 5.547 -4.758 1 97.38 84 ILE A C 1
ATOM 675 O O . ILE A 1 84 ? 10.32 6.184 -4.879 1 97.38 84 ILE A O 1
ATOM 679 N N . LEU A 1 85 ? 11.453 4.207 -4.746 1 98.38 85 LEU A N 1
ATOM 680 C CA . LEU A 1 85 ? 10.219 3.438 -4.797 1 98.38 85 LEU A CA 1
ATOM 681 C C . LEU A 1 85 ? 9.25 3.893 -3.709 1 98.38 85 LEU A C 1
ATOM 683 O O . LEU A 1 85 ? 9.594 3.893 -2.523 1 98.38 85 LEU A O 1
ATOM 687 N N . HIS A 1 86 ? 8.133 4.324 -4.152 1 98.38 86 HIS A N 1
ATOM 688 C CA . HIS A 1 86 ? 7.113 4.77 -3.207 1 98.38 86 HIS A CA 1
ATOM 689 C C . HIS A 1 86 ? 6.691 3.635 -2.277 1 98.38 86 HIS A C 1
ATOM 691 O O . HIS A 1 86 ? 6.508 2.5 -2.719 1 98.38 86 HIS A O 1
ATOM 697 N N . GLY A 1 87 ? 6.469 3.875 -1.01 1 98.19 87 GLY A N 1
ATOM 698 C CA . GLY A 1 87 ? 6.062 2.859 -0.051 1 98.19 87 GLY A CA 1
ATOM 699 C C . GLY A 1 87 ? 4.793 2.133 -0.453 1 98.19 87 GLY A C 1
ATOM 700 O O . GLY A 1 87 ? 4.711 0.908 -0.333 1 98.19 87 GLY A O 1
ATOM 701 N N . ALA A 1 88 ? 3.852 2.867 -0.91 1 98.25 88 ALA A N 1
ATOM 702 C CA . ALA A 1 88 ? 2.586 2.262 -1.311 1 98.25 88 ALA A CA 1
ATOM 703 C C . ALA A 1 88 ? 2.742 1.461 -2.6 1 98.25 88 ALA A C 1
ATOM 7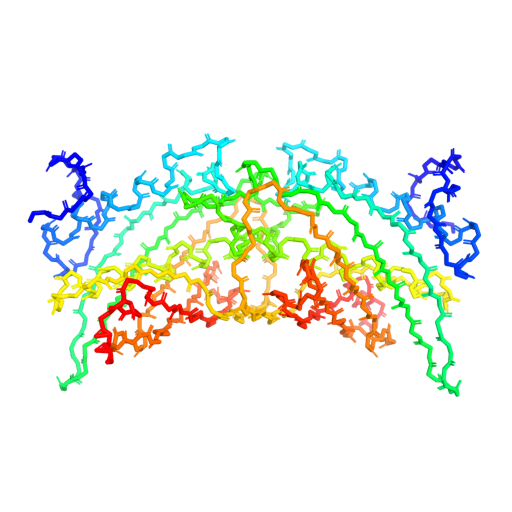05 O O . ALA A 1 88 ? 1.969 0.538 -2.865 1 98.25 88 ALA A O 1
ATOM 706 N N . CYS A 1 89 ? 3.656 1.847 -3.463 1 98.62 89 CYS A N 1
ATOM 707 C CA . CYS A 1 89 ? 3.943 1.021 -4.633 1 98.62 89 CYS A CA 1
ATOM 708 C C . CYS A 1 89 ? 4.504 -0.333 -4.215 1 98.62 89 CYS A C 1
ATOM 710 O O . CYS A 1 89 ? 4.156 -1.36 -4.801 1 98.62 89 CYS A O 1
ATOM 712 N N . ALA A 1 90 ? 5.398 -0.293 -3.225 1 98.88 90 ALA A N 1
ATOM 713 C CA . ALA A 1 90 ? 5.887 -1.553 -2.674 1 98.88 90 ALA A CA 1
ATOM 714 C C . ALA A 1 90 ? 4.734 -2.416 -2.168 1 98.88 90 ALA A C 1
ATOM 716 O O . ALA A 1 90 ? 4.73 -3.633 -2.369 1 98.88 90 ALA A O 1
ATOM 717 N N . ALA A 1 91 ? 3.752 -1.795 -1.515 1 98.88 91 ALA A N 1
ATOM 718 C CA . ALA A 1 91 ? 2.584 -2.535 -1.042 1 98.88 91 ALA A CA 1
ATOM 719 C C . ALA A 1 91 ? 1.846 -3.193 -2.203 1 98.88 91 ALA A C 1
ATOM 721 O O . ALA A 1 91 ? 1.396 -4.336 -2.094 1 98.88 91 ALA A O 1
ATOM 722 N N . TYR A 1 92 ? 1.691 -2.494 -3.297 1 98.81 92 TYR A N 1
ATOM 723 C CA . TYR A 1 92 ? 1.058 -3.068 -4.48 1 98.81 92 TYR A CA 1
ATOM 724 C C . TYR A 1 92 ? 1.846 -4.266 -4.992 1 98.81 92 TYR A C 1
ATOM 726 O O . TYR A 1 92 ? 1.267 -5.305 -5.312 1 98.81 92 TYR A O 1
ATOM 734 N N . ILE A 1 93 ? 3.156 -4.086 -5.105 1 98.88 93 ILE A N 1
ATOM 735 C CA . ILE A 1 93 ? 4.02 -5.152 -5.602 1 98.88 93 ILE A CA 1
ATOM 736 C C . ILE A 1 93 ? 3.891 -6.379 -4.699 1 98.88 93 ILE A C 1
ATOM 738 O O . ILE A 1 93 ? 3.727 -7.5 -5.188 1 98.88 93 ILE A O 1
ATOM 742 N N . VAL A 1 94 ? 3.941 -6.148 -3.393 1 98.94 94 VAL A N 1
ATOM 743 C CA . VAL A 1 94 ? 3.779 -7.234 -2.432 1 98.94 94 VAL A CA 1
ATOM 744 C C . VAL A 1 94 ? 2.432 -7.922 -2.648 1 98.94 94 VAL A C 1
ATOM 746 O O . VAL A 1 94 ? 2.354 -9.148 -2.689 1 98.94 94 VAL A O 1
ATOM 749 N N . ASP A 1 95 ? 1.377 -7.152 -2.738 1 98.69 95 ASP A N 1
ATOM 750 C CA . ASP A 1 95 ? 0.03 -7.676 -2.949 1 98.69 95 ASP A CA 1
ATOM 751 C C . ASP A 1 95 ? -0.013 -8.609 -4.156 1 98.69 95 ASP A C 1
ATOM 753 O O . ASP A 1 95 ? -0.482 -9.742 -4.051 1 98.69 95 ASP A O 1
ATOM 757 N N . LEU A 1 96 ? 0.486 -8.156 -5.277 1 98.38 96 LEU A N 1
ATOM 758 C CA . LEU A 1 96 ? 0.464 -8.914 -6.523 1 98.38 96 LEU A CA 1
ATOM 759 C C . LEU A 1 96 ? 1.265 -10.203 -6.395 1 98.38 96 LEU A C 1
ATOM 761 O O . LEU A 1 96 ? 0.782 -11.273 -6.758 1 98.38 96 LEU A O 1
ATOM 765 N N . CYS A 1 97 ? 2.434 -10.125 -5.832 1 98.81 97 CYS A N 1
ATOM 766 C CA . CYS A 1 97 ? 3.369 -11.242 -5.84 1 98.81 97 CYS A CA 1
ATOM 767 C C . CYS A 1 97 ? 2.982 -12.289 -4.793 1 98.81 97 CYS A C 1
ATOM 769 O O . CYS A 1 97 ? 3.182 -13.484 -5.004 1 98.81 97 CYS A O 1
ATOM 771 N N . THR A 1 98 ? 2.484 -11.812 -3.629 1 98.69 98 THR A N 1
ATOM 772 C CA . THR A 1 98 ? 2.018 -12.781 -2.641 1 98.69 98 THR A CA 1
ATOM 773 C C . THR A 1 98 ? 0.823 -13.562 -3.172 1 98.69 98 THR A C 1
ATOM 775 O O . THR A 1 98 ? 0.745 -14.781 -2.994 1 98.69 98 THR A O 1
ATOM 778 N N . ASN A 1 99 ? -0.091 -12.914 -3.812 1 97.31 99 ASN A N 1
ATOM 779 C CA . ASN A 1 99 ? -1.215 -13.617 -4.422 1 97.31 99 ASN A CA 1
ATOM 780 C C . ASN A 1 99 ? -0.745 -14.625 -5.465 1 97.31 99 ASN A C 1
ATOM 782 O O . ASN A 1 99 ? -1.311 -15.719 -5.578 1 97.31 99 ASN A O 1
ATOM 786 N N . ALA A 1 100 ? 0.267 -14.281 -6.223 1 98.19 100 ALA A N 1
ATOM 787 C CA . ALA A 1 100 ? 0.824 -15.211 -7.207 1 98.19 100 ALA A CA 1
ATOM 788 C C . ALA A 1 100 ? 1.298 -16.5 -6.543 1 98.19 100 ALA A C 1
ATOM 790 O O . ALA A 1 100 ? 1.077 -17.594 -7.066 1 98.19 100 ALA A O 1
ATOM 791 N N . SER A 1 101 ? 1.963 -16.359 -5.418 1 98.44 101 SER A N 1
ATOM 792 C CA . SER A 1 101 ? 2.445 -17.547 -4.73 1 98.44 101 SER A CA 1
ATOM 793 C C . SER A 1 101 ? 1.286 -18.391 -4.223 1 98.44 101 SER A C 1
ATOM 795 O O . SER A 1 101 ? 1.345 -19.625 -4.277 1 98.44 101 SER A O 1
ATOM 797 N N . LEU A 1 102 ? 0.27 -17.75 -3.75 1 97.06 102 LEU A N 1
ATOM 798 C CA . LEU A 1 102 ? -0.88 -18.5 -3.25 1 97.06 102 LEU A CA 1
ATOM 799 C C . LEU A 1 102 ? -1.617 -19.188 -4.391 1 97.06 102 LEU A C 1
ATOM 801 O O . LEU A 1 102 ? -2.027 -20.344 -4.258 1 97.06 102 LEU A O 1
ATOM 805 N N . VAL A 1 103 ? -1.838 -18.516 -5.488 1 95.44 103 VAL A N 1
ATOM 806 C CA . VAL A 1 103 ? -2.457 -19.094 -6.672 1 95.44 103 VAL A CA 1
ATOM 807 C C . VAL A 1 103 ? -1.639 -20.297 -7.141 1 95.44 103 VAL A C 1
ATOM 809 O O . VAL A 1 103 ? -2.199 -21.328 -7.52 1 95.44 103 VAL A O 1
ATOM 812 N N . SER A 1 104 ? -0.328 -20.141 -7.121 1 97.31 104 SER A N 1
ATOM 813 C CA . SER A 1 104 ? 0.554 -21.234 -7.508 1 97.31 104 SER A CA 1
ATOM 814 C C . SER A 1 104 ? 0.361 -22.453 -6.602 1 97.31 104 SER A C 1
ATOM 816 O O . SER A 1 104 ? 0.269 -23.578 -7.078 1 97.31 104 SER A O 1
ATOM 818 N N . LEU A 1 105 ? 0.265 -22.203 -5.344 1 96.5 105 LEU A N 1
ATOM 819 C CA . LEU A 1 105 ? 0.034 -23.281 -4.402 1 96.5 105 LEU A CA 1
ATOM 820 C C . LEU A 1 105 ? -1.318 -23.953 -4.652 1 96.5 105 LEU A C 1
ATOM 822 O O . LEU A 1 105 ? -1.425 -25.172 -4.652 1 96.5 105 LEU A O 1
ATOM 826 N N . GLY A 1 106 ? -2.309 -23.078 -4.77 1 93.44 106 GLY A N 1
ATOM 827 C CA . GLY A 1 106 ? -3.639 -23.594 -5.055 1 93.44 106 GLY A CA 1
ATOM 828 C C . GLY A 1 106 ? -3.678 -24.5 -6.266 1 93.44 106 GLY A C 1
ATOM 829 O O . GLY A 1 106 ? -4.332 -25.547 -6.246 1 93.44 106 GLY A O 1
ATOM 830 N N . THR A 1 107 ? -3.027 -24.094 -7.336 1 91.81 107 THR A N 1
ATOM 831 C CA . THR A 1 107 ? -2.973 -24.906 -8.547 1 91.81 107 THR A CA 1
ATOM 832 C C . THR A 1 107 ? -2.301 -26.25 -8.273 1 91.81 107 THR A C 1
ATOM 834 O O . THR A 1 107 ? -2.75 -27.281 -8.766 1 91.81 107 THR A O 1
ATOM 837 N N . ALA A 1 108 ? -1.277 -26.25 -7.473 1 91.31 108 ALA A N 1
ATOM 838 C CA . ALA A 1 108 ? -0.528 -27.453 -7.168 1 91.31 108 ALA A CA 1
ATOM 839 C C . ALA A 1 108 ? -1.335 -28.391 -6.266 1 91.31 108 ALA A C 1
ATOM 841 O O . ALA A 1 108 ? -1.258 -29.609 -6.398 1 91.31 108 ALA A O 1
ATOM 842 N N . GLU A 1 109 ? -2.125 -27.812 -5.426 1 92.31 109 GLU A N 1
ATOM 843 C CA . GLU A 1 109 ? -2.764 -28.609 -4.387 1 92.31 109 GLU A CA 1
ATOM 844 C C . GLU A 1 109 ? -4.258 -28.766 -4.648 1 92.31 109 GLU A C 1
ATOM 846 O O . GLU A 1 109 ? -4.957 -29.469 -3.906 1 92.31 109 GLU A O 1
ATOM 851 N N . GLY A 1 110 ? -4.723 -28.062 -5.598 1 89.5 110 GLY A N 1
ATOM 852 C CA . GLY A 1 110 ? -6.098 -28.266 -6.016 1 89.5 110 GLY A CA 1
ATOM 853 C C . GLY A 1 110 ? -7.098 -27.438 -5.227 1 89.5 110 GLY A C 1
ATOM 854 O O . GLY A 1 110 ? -8.133 -27.953 -4.793 1 89.5 110 GLY A O 1
ATOM 855 N N . PHE A 1 111 ? -6.777 -26.25 -4.926 1 90.25 111 PHE A N 1
ATOM 856 C CA . PHE A 1 111 ? -7.742 -25.344 -4.312 1 90.25 111 PHE A CA 1
ATOM 857 C C . PHE A 1 111 ? -7.66 -23.953 -4.938 1 90.25 111 PHE A C 1
ATOM 859 O O . PHE A 1 111 ? -6.719 -23.656 -5.676 1 90.25 111 PHE A O 1
ATOM 866 N N . ASP A 1 112 ? -8.68 -23.109 -4.656 1 90.06 112 ASP A N 1
ATOM 867 C CA . ASP A 1 112 ? -8.711 -21.734 -5.133 1 90.06 112 ASP A CA 1
ATOM 868 C C . ASP A 1 112 ? -7.789 -20.844 -4.301 1 90.06 112 ASP A C 1
ATOM 870 O O . ASP A 1 112 ? -8.086 -20.531 -3.146 1 90.06 112 ASP A O 1
ATOM 874 N N . GLY A 1 113 ? -6.73 -20.422 -4.859 1 91.88 113 GLY A N 1
ATOM 875 C CA . GLY A 1 113 ? -5.73 -19.641 -4.152 1 91.88 113 GLY A CA 1
ATOM 876 C C . GLY A 1 113 ? -6.02 -18.156 -4.168 1 91.88 113 GLY A C 1
ATOM 877 O O . GLY A 1 113 ? -5.207 -17.359 -3.699 1 91.88 113 GLY A O 1
ATOM 878 N N . THR A 1 114 ? -7.164 -17.719 -4.734 1 90.19 114 THR A N 1
ATOM 879 C CA . THR A 1 114 ? -7.496 -16.297 -4.793 1 90.19 114 THR A CA 1
ATOM 880 C C . THR A 1 114 ? -8.086 -15.828 -3.467 1 90.19 114 THR A C 1
ATOM 882 O O . THR A 1 114 ? -8.547 -16.641 -2.66 1 90.19 114 THR A O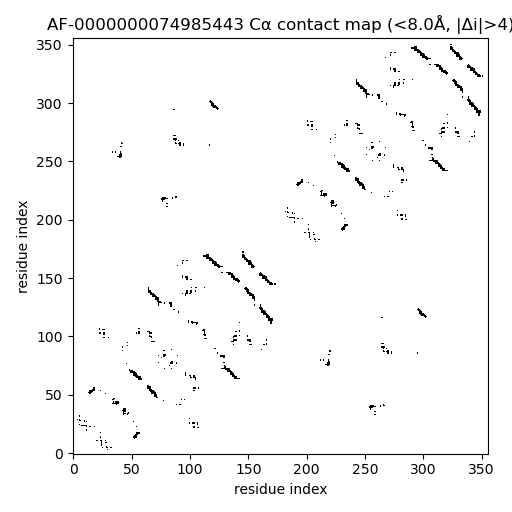 1
ATOM 885 N N . GLY A 1 115 ? -8.055 -14.594 -3.209 1 91.88 115 GLY A N 1
ATOM 886 C CA . GLY A 1 115 ? -8.609 -14.008 -1.999 1 91.88 115 GLY A CA 1
ATOM 887 C C . GLY A 1 115 ? -8.5 -12.492 -1.962 1 91.88 115 GLY A C 1
ATOM 888 O O . GLY A 1 115 ? -8.062 -11.875 -2.936 1 91.88 115 GLY A O 1
ATOM 889 N N . VAL A 1 116 ? -9.031 -11.961 -0.856 1 94.31 116 VAL A N 1
ATOM 890 C CA . VAL A 1 116 ? -8.938 -10.523 -0.619 1 94.31 116 VAL A CA 1
ATOM 891 C C . VAL A 1 116 ? -8.109 -10.258 0.635 1 94.31 116 VAL A C 1
ATOM 893 O O . VAL A 1 116 ? -8.109 -11.062 1.569 1 94.31 116 VAL A O 1
ATOM 896 N N . SER A 1 117 ? -7.418 -9.141 0.658 1 97.5 117 SER A N 1
ATOM 897 C CA . SER A 1 117 ? -6.484 -8.828 1.736 1 97.5 117 SER A CA 1
ATOM 898 C C . SER A 1 117 ? -7.203 -8.711 3.074 1 97.5 117 SER A C 1
ATOM 900 O O . SER A 1 117 ? -8.258 -8.078 3.164 1 97.5 117 SER A O 1
ATOM 902 N N . GLN A 1 118 ? -6.641 -9.297 4.039 1 97.56 118 GLN A N 1
ATOM 903 C CA . GLN A 1 118 ? -7.121 -9.18 5.41 1 97.56 118 GLN A CA 1
ATOM 904 C C . GLN A 1 118 ? -6.16 -8.359 6.266 1 97.56 118 GLN A C 1
ATOM 906 O O . GLN A 1 118 ? -6.594 -7.523 7.062 1 97.56 118 GLN A O 1
ATOM 911 N N . PHE A 1 119 ? -4.887 -8.641 6.133 1 98.06 119 PHE A N 1
ATOM 912 C CA . PHE A 1 119 ? -3.906 -7.746 6.734 1 98.06 119 PHE A CA 1
ATOM 913 C C . PHE A 1 119 ? -2.598 -7.77 5.953 1 98.06 119 PHE A C 1
ATOM 915 O O . PHE A 1 119 ? -2.332 -8.711 5.207 1 98.06 119 PHE A O 1
ATOM 922 N N . MET A 1 120 ? -1.799 -6.777 6.117 1 98.88 120 MET A N 1
ATOM 923 C CA . MET A 1 120 ? -0.481 -6.66 5.5 1 98.88 120 MET A CA 1
ATOM 924 C C . MET A 1 120 ? 0.461 -5.844 6.379 1 98.88 120 MET A C 1
ATOM 926 O O . MET A 1 120 ? 0.106 -4.758 6.836 1 98.88 120 MET A O 1
ATOM 930 N N . ASN A 1 121 ? 1.562 -6.414 6.617 1 98.88 121 ASN A N 1
ATOM 931 C CA . ASN A 1 121 ? 2.646 -5.73 7.309 1 98.88 121 ASN A CA 1
ATOM 932 C C . ASN A 1 121 ? 3.875 -5.578 6.418 1 98.88 121 ASN A C 1
ATOM 934 O O . ASN A 1 121 ? 4.363 -6.559 5.852 1 98.88 121 ASN A O 1
ATOM 938 N N . LEU A 1 122 ? 4.332 -4.383 6.273 1 98.88 122 LEU A N 1
ATOM 939 C CA . LEU A 1 122 ? 5.535 -4.105 5.5 1 98.88 122 LEU A CA 1
ATOM 940 C C . LEU A 1 122 ? 6.586 -3.41 6.359 1 98.88 122 LEU A C 1
ATOM 942 O O . LEU A 1 122 ? 6.258 -2.541 7.172 1 98.88 122 LEU A O 1
ATOM 946 N N . VAL A 1 123 ? 7.789 -3.758 6.148 1 98.88 123 VAL A N 1
ATOM 947 C CA . VAL A 1 123 ? 8.945 -3.074 6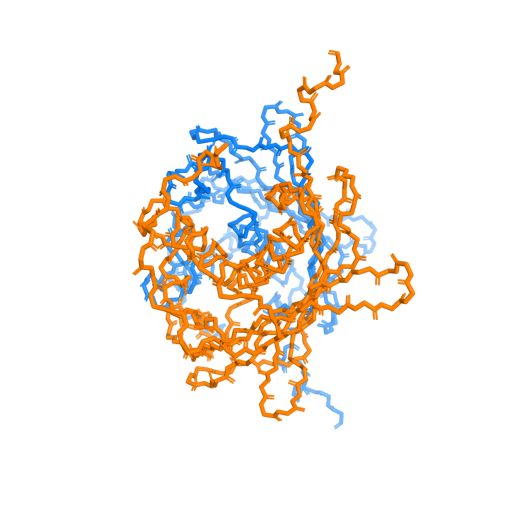.719 1 98.88 123 VAL A CA 1
ATOM 948 C C . VAL A 1 123 ? 9.883 -2.631 5.605 1 98.88 123 VAL A C 1
ATOM 950 O O . VAL A 1 123 ? 10.32 -3.447 4.789 1 98.88 123 VAL A O 1
ATOM 953 N N . TRP A 1 124 ? 10.117 -1.364 5.535 1 98.56 124 TRP A N 1
ATOM 954 C CA . TRP A 1 124 ? 11.094 -0.815 4.602 1 98.56 124 TRP A CA 1
ATOM 955 C C . TRP A 1 124 ? 12.461 -0.675 5.262 1 98.56 124 TRP A C 1
ATOM 957 O O . TRP A 1 124 ? 12.648 0.171 6.137 1 98.56 124 TRP A O 1
ATOM 967 N N . HIS A 1 125 ? 13.391 -1.412 4.805 1 98.06 125 HIS A N 1
ATOM 968 C CA . HIS A 1 125 ? 14.719 -1.463 5.406 1 98.06 125 HIS A CA 1
ATOM 969 C C . HIS A 1 125 ? 15.672 -0.483 4.723 1 98.06 125 HIS A C 1
ATOM 971 O O . HIS A 1 125 ? 16.516 0.136 5.383 1 98.06 125 HIS A O 1
ATOM 977 N N . HIS A 1 126 ? 15.609 -0.408 3.41 1 97.19 126 HIS A N 1
ATOM 978 C CA . HIS A 1 126 ? 16.453 0.446 2.592 1 97.19 126 HIS A CA 1
ATOM 979 C C . HIS A 1 126 ? 15.68 1.037 1.419 1 97.19 126 HIS A C 1
ATOM 981 O O . HIS A 1 126 ? 14.781 0.391 0.875 1 97.19 126 HIS A O 1
ATOM 987 N N . PRO A 1 127 ? 16.062 2.266 1.073 1 97.12 127 PRO A N 1
ATOM 988 C CA . PRO A 1 127 ? 15.414 2.84 -0.108 1 97.12 127 PRO A CA 1
ATOM 989 C C . PRO A 1 127 ? 15.805 2.133 -1.401 1 97.12 127 PRO A C 1
ATOM 991 O O . PRO A 1 127 ? 16.906 1.596 -1.503 1 97.12 127 PRO A O 1
ATOM 994 N N . ILE A 1 128 ? 14.891 2.02 -2.344 1 98.38 128 ILE A N 1
ATOM 995 C CA . ILE A 1 128 ? 15.18 1.512 -3.682 1 98.38 128 ILE A CA 1
ATOM 996 C C . ILE A 1 128 ? 15.055 2.643 -4.699 1 98.38 128 ILE A C 1
ATOM 998 O O . ILE A 1 128 ? 13.961 3.162 -4.93 1 98.38 128 ILE A O 1
ATOM 1002 N N . HIS A 1 129 ? 16.109 2.961 -5.387 1 98.12 129 HIS A N 1
ATOM 1003 C CA . HIS A 1 129 ? 16.172 4.16 -6.211 1 98.12 129 HIS A CA 1
ATOM 1004 C C . HIS A 1 129 ? 15.656 3.893 -7.617 1 98.12 129 HIS A C 1
ATOM 1006 O O . HIS A 1 129 ? 15.68 2.752 -8.086 1 98.12 129 HIS A O 1
ATOM 1012 N N . LEU A 1 130 ? 15.266 4.957 -8.234 1 98.38 130 LEU A N 1
ATOM 1013 C CA . LEU A 1 130 ? 14.867 4.941 -9.641 1 98.38 130 LEU A CA 1
ATOM 1014 C C . LEU A 1 130 ? 15.906 4.223 -10.492 1 98.38 130 LEU A C 1
ATOM 1016 O O . LEU A 1 130 ? 17.109 4.426 -10.312 1 98.38 130 LEU A O 1
ATOM 1020 N N . GLY A 1 131 ? 15.422 3.334 -11.336 1 98.38 131 GLY A N 1
ATOM 1021 C CA . GLY A 1 131 ? 16.297 2.652 -12.281 1 98.38 131 GLY A CA 1
ATOM 1022 C C . GLY A 1 131 ? 16.828 1.338 -11.742 1 98.38 131 GLY A C 1
ATOM 1023 O O . GLY A 1 131 ? 17.359 0.524 -12.508 1 98.38 131 GLY A O 1
ATOM 1024 N N . LYS A 1 132 ? 16.75 1.058 -10.477 1 98.62 132 LYS A N 1
ATOM 1025 C CA . LYS A 1 132 ? 17.266 -0.178 -9.891 1 98.62 132 LYS A CA 1
ATOM 1026 C C . LYS A 1 132 ? 16.359 -1.363 -10.242 1 98.62 132 LYS A C 1
ATOM 1028 O O . LYS A 1 132 ? 15.148 -1.206 -10.398 1 98.62 132 LYS A O 1
ATOM 1033 N N . LYS A 1 133 ? 16.984 -2.482 -10.391 1 98.56 133 LYS A N 1
ATOM 1034 C CA . LYS A 1 133 ? 16.266 -3.734 -10.586 1 98.56 133 LYS A CA 1
ATOM 1035 C C . LYS A 1 133 ? 15.914 -4.383 -9.25 1 98.56 133 LYS A C 1
ATOM 1037 O O . LYS A 1 133 ? 16.75 -4.449 -8.352 1 98.56 133 LYS A O 1
ATOM 1042 N N . ILE A 1 134 ? 14.68 -4.879 -9.148 1 98.81 134 ILE A N 1
ATOM 1043 C CA . ILE A 1 134 ? 14.18 -5.543 -7.945 1 98.81 134 ILE A CA 1
ATOM 1044 C C . ILE A 1 134 ? 13.883 -7.008 -8.25 1 98.81 134 ILE A C 1
ATOM 1046 O O . ILE A 1 134 ? 13.312 -7.324 -9.297 1 98.81 134 ILE A O 1
ATOM 1050 N N . LYS A 1 135 ? 14.359 -7.809 -7.43 1 98.94 135 LYS A N 1
ATOM 1051 C CA . LYS A 1 135 ? 13.883 -9.188 -7.363 1 98.94 135 LYS A CA 1
ATOM 1052 C C . LYS A 1 135 ? 12.867 -9.367 -6.242 1 98.94 135 LYS A C 1
ATOM 1054 O O . LYS A 1 135 ? 13.156 -9.078 -5.078 1 98.94 135 LYS A O 1
ATOM 1059 N N . VAL A 1 136 ? 11.695 -9.812 -6.566 1 98.94 136 VAL A N 1
ATOM 1060 C CA . VAL A 1 136 ? 10.633 -9.992 -5.582 1 98.94 136 VAL A CA 1
ATOM 1061 C C . VAL A 1 136 ? 10.398 -11.484 -5.344 1 98.94 136 VAL A C 1
ATOM 1063 O O . VAL A 1 136 ? 10 -12.211 -6.254 1 98.94 136 VAL A O 1
ATOM 1066 N N . VAL A 1 137 ? 10.594 -11.914 -4.129 1 98.94 137 VAL A N 1
ATOM 1067 C CA . VAL A 1 137 ? 10.422 -13.312 -3.762 1 98.94 137 VAL A CA 1
ATOM 1068 C C . VAL A 1 137 ? 9.242 -13.453 -2.803 1 98.94 137 VAL A C 1
ATOM 1070 O O . VAL A 1 137 ? 9.234 -12.852 -1.725 1 98.94 137 VAL A O 1
ATOM 1073 N N . SER A 1 138 ? 8.273 -14.211 -3.199 1 98.94 138 SER A N 1
ATOM 1074 C CA . SER A 1 138 ? 7.109 -14.453 -2.355 1 98.94 138 SER A CA 1
ATOM 1075 C C . SER A 1 138 ? 6.941 -15.945 -2.066 1 98.94 138 SER A C 1
ATOM 1077 O O . SER A 1 138 ? 7.133 -16.781 -2.953 1 98.94 138 SER A O 1
ATOM 1079 N N . THR A 1 139 ? 6.547 -16.219 -0.845 1 98.81 139 THR A N 1
ATOM 1080 C CA . THR A 1 139 ? 6.363 -17.609 -0.408 1 98.81 139 THR A CA 1
ATOM 1081 C C . THR A 1 139 ? 5.039 -17.766 0.338 1 98.81 139 THR A C 1
ATOM 1083 O O . THR A 1 139 ? 4.723 -16.969 1.225 1 98.81 139 THR A O 1
ATOM 1086 N N . SER A 1 140 ? 4.352 -18.766 -0.057 1 98.19 140 SER A N 1
ATOM 1087 C CA . SER A 1 140 ? 3.172 -19.094 0.736 1 98.19 140 SER A CA 1
ATOM 1088 C C . SER A 1 140 ? 3.561 -19.719 2.076 1 98.19 140 SER A C 1
ATOM 1090 O O . SER A 1 140 ? 4.531 -20.469 2.158 1 98.19 140 SER A O 1
ATOM 1092 N N . VAL A 1 141 ? 2.904 -19.297 3.117 1 96.31 141 VAL A N 1
ATOM 1093 C CA . VAL A 1 141 ? 3.182 -19.797 4.461 1 96.31 141 VAL A CA 1
ATOM 1094 C C . VAL A 1 141 ? 2.059 -20.719 4.906 1 96.31 141 VAL A C 1
ATOM 1096 O O . VAL A 1 141 ? 2.316 -21.828 5.398 1 96.31 141 VAL A O 1
ATOM 1099 N N . SER A 1 142 ? 0.886 -20.297 4.738 1 91.62 142 SER A N 1
ATOM 1100 C CA . SER A 1 142 ? -0.309 -21.078 5.02 1 91.62 142 SER A CA 1
ATOM 1101 C C . SER A 1 142 ? -1.367 -20.875 3.938 1 91.62 142 SER A C 1
ATOM 1103 O O . SER A 1 142 ? -1.688 -19.75 3.576 1 91.62 142 SER A O 1
ATOM 1105 N N . GLY A 1 143 ? -1.801 -21.953 3.432 1 86.69 143 GLY A N 1
ATOM 1106 C CA . GLY A 1 143 ? -2.684 -21.797 2.285 1 86.69 143 GLY A CA 1
ATOM 1107 C C . GLY A 1 143 ? -3.928 -22.656 2.373 1 86.69 143 GLY A C 1
ATOM 1108 O O . GLY A 1 143 ? -4.84 -22.531 1.551 1 86.69 143 GLY A O 1
ATOM 1109 N N . LYS A 1 144 ? -3.859 -23.422 3.463 1 79.25 144 LYS A N 1
ATOM 1110 C CA . LYS A 1 144 ? -5.035 -24.281 3.604 1 79.25 144 LYS A CA 1
ATOM 1111 C C . LYS A 1 144 ? -6.102 -23.609 4.461 1 79.25 144 LYS A C 1
ATOM 1113 O O . LYS A 1 144 ? -5.785 -22.891 5.406 1 79.25 144 LYS A O 1
ATOM 1118 N N . GLY A 1 145 ? -7.344 -23.531 4 1 83.81 145 GLY A N 1
ATOM 1119 C CA . GLY A 1 145 ? -8.445 -22.922 4.723 1 83.81 145 GLY A CA 1
ATOM 1120 C C . GLY A 1 145 ? -8.828 -21.562 4.184 1 83.81 145 GLY A C 1
ATOM 1121 O O . GLY A 1 145 ? -8.422 -21.188 3.08 1 83.81 145 GLY A O 1
ATOM 1122 N N . ARG A 1 146 ? -9.492 -20.781 5.094 1 88.88 146 ARG A N 1
ATOM 1123 C CA . ARG A 1 146 ? -10.031 -19.5 4.66 1 88.88 146 ARG A CA 1
ATOM 1124 C C . ARG A 1 146 ? -8.992 -18.391 4.801 1 88.88 146 ARG A C 1
ATOM 1126 O O . ARG A 1 146 ? -8.922 -17.484 3.969 1 88.88 146 ARG A O 1
ATOM 1133 N N . LEU A 1 147 ? -8.273 -18.5 5.918 1 92.75 147 LEU A N 1
ATOM 1134 C CA . LEU A 1 147 ? -7.23 -17.516 6.164 1 92.75 147 LEU A CA 1
ATOM 1135 C C . LEU A 1 147 ? -5.879 -18.031 5.664 1 92.75 147 LEU A C 1
ATOM 1137 O O . LEU A 1 147 ? -5.434 -19.109 6.051 1 92.75 147 LEU A O 1
ATOM 1141 N N . ARG A 1 148 ? -5.266 -17.234 4.824 1 96.94 148 ARG A N 1
ATOM 1142 C CA . ARG A 1 148 ? -4.004 -17.625 4.203 1 96.94 148 ARG A CA 1
ATOM 1143 C C . ARG A 1 148 ? -2.938 -16.562 4.406 1 96.94 148 ARG A C 1
ATOM 1145 O O . ARG A 1 148 ? -3.242 -15.359 4.406 1 96.94 148 ARG A O 1
ATOM 1152 N N . THR A 1 149 ? -1.733 -17.016 4.559 1 98.12 149 THR A N 1
ATOM 1153 C CA . THR A 1 149 ? -0.647 -16.094 4.852 1 98.12 149 THR A CA 1
ATOM 1154 C C . THR A 1 149 ? 0.531 -16.328 3.91 1 98.12 149 THR A C 1
ATOM 1156 O O . THR A 1 149 ? 0.874 -17.469 3.604 1 98.12 149 THR A O 1
ATOM 1159 N N . MET A 1 150 ? 1.142 -15.266 3.441 1 98.69 150 MET A N 1
ATOM 1160 C CA . MET A 1 150 ? 2.328 -15.266 2.592 1 98.69 150 MET A CA 1
ATOM 1161 C C . MET A 1 150 ? 3.385 -14.305 3.133 1 98.69 150 MET A C 1
ATOM 1163 O O . MET A 1 150 ? 3.064 -13.383 3.881 1 98.69 150 MET A O 1
ATOM 1167 N N . ARG A 1 151 ? 4.566 -14.586 2.771 1 98.81 151 ARG A N 1
ATOM 1168 C CA . ARG A 1 151 ? 5.68 -13.672 3.008 1 98.81 151 ARG A CA 1
ATOM 1169 C C . ARG A 1 151 ? 6.293 -13.203 1.693 1 98.81 151 ARG A C 1
ATOM 1171 O O . ARG A 1 151 ? 6.254 -13.922 0.692 1 98.81 151 ARG A O 1
ATOM 1178 N N . CYS A 1 152 ? 6.887 -12.055 1.757 1 98.94 152 CYS A N 1
ATOM 1179 C CA . CYS A 1 152 ? 7.438 -11.469 0.541 1 98.94 152 CYS A CA 1
ATOM 1180 C C . CYS A 1 152 ? 8.633 -10.578 0.858 1 98.94 152 CYS A C 1
ATOM 1182 O O . CYS A 1 152 ? 8.633 -9.883 1.872 1 98.94 152 CYS A O 1
ATOM 1184 N N . GLU A 1 153 ? 9.586 -10.656 -0.001 1 98.94 153 GLU A N 1
ATOM 1185 C CA . GLU A 1 153 ? 10.773 -9.812 0.108 1 98.94 153 GLU A CA 1
ATOM 1186 C C . GLU A 1 153 ? 11.109 -9.156 -1.228 1 98.94 153 GLU A C 1
ATOM 1188 O O . GLU A 1 153 ? 11.016 -9.797 -2.279 1 98.94 153 GLU A O 1
ATOM 1193 N N . LEU A 1 154 ? 11.461 -7.895 -1.194 1 98.94 154 LEU A N 1
ATOM 1194 C CA . LEU A 1 154 ? 12.062 -7.199 -2.326 1 98.94 154 LEU A CA 1
ATOM 1195 C C . LEU A 1 154 ? 13.57 -7.066 -2.145 1 98.94 154 LEU A C 1
ATOM 1197 O O . LEU A 1 154 ? 14.031 -6.512 -1.146 1 98.94 154 LEU A O 1
ATOM 1201 N N . TRP A 1 155 ? 14.281 -7.543 -3.078 1 98.88 155 TRP A N 1
ATOM 1202 C CA . TRP A 1 155 ? 15.742 -7.555 -3.049 1 98.88 155 TRP A CA 1
ATOM 1203 C C . TRP A 1 155 ? 16.312 -6.609 -4.098 1 98.88 155 TRP A C 1
ATOM 1205 O O . TRP A 1 155 ? 15.836 -6.566 -5.234 1 98.88 155 TRP A O 1
ATOM 1215 N N . THR A 1 156 ? 17.266 -5.871 -3.719 1 98 156 THR A N 1
ATOM 1216 C CA . THR A 1 156 ? 18.094 -5.117 -4.641 1 98 156 THR A CA 1
ATOM 1217 C C . THR A 1 156 ? 19.562 -5.164 -4.203 1 98 156 THR A C 1
ATOM 1219 O O . THR A 1 156 ? 19.859 -5.09 -3.012 1 98 156 THR A O 1
ATOM 1222 N N . ASP A 1 157 ? 20.484 -5.391 -5.156 1 95.38 157 ASP A N 1
ATOM 1223 C CA . ASP A 1 157 ? 21.922 -5.359 -4.922 1 95.38 157 ASP A CA 1
ATOM 1224 C C . ASP A 1 157 ? 22.312 -6.309 -3.789 1 95.38 157 ASP A C 1
ATOM 1226 O O . ASP A 1 157 ? 23.094 -5.941 -2.908 1 95.38 157 ASP A O 1
ATOM 1230 N N . GLY A 1 158 ? 21.656 -7.398 -3.693 1 95.94 158 GLY A N 1
ATOM 1231 C CA . GLY A 1 158 ? 22.031 -8.469 -2.789 1 95.94 158 GLY A CA 1
ATOM 1232 C C . GLY A 1 158 ? 21.531 -8.273 -1.375 1 95.94 158 GLY A C 1
ATOM 1233 O O . GLY A 1 158 ? 21.922 -9 -0.46 1 95.94 158 GLY A O 1
ATOM 1234 N N . GLN A 1 159 ? 20.656 -7.285 -1.229 1 97.75 159 GLN A N 1
ATOM 1235 C CA . GLN A 1 159 ? 20.125 -7.035 0.105 1 97.75 159 GLN A CA 1
ATOM 1236 C C . GLN A 1 159 ? 18.594 -6.961 0.081 1 97.75 159 GLN A C 1
ATOM 1238 O O . GLN A 1 159 ? 18 -6.551 -0.918 1 97.75 159 GLN A O 1
ATOM 1243 N N . ILE A 1 160 ? 18.016 -7.371 1.217 1 98.81 160 ILE A N 1
ATOM 1244 C CA . ILE A 1 160 ? 16.578 -7.18 1.381 1 98.81 160 ILE A CA 1
ATOM 1245 C C . ILE A 1 160 ? 16.281 -5.707 1.662 1 98.81 160 ILE A C 1
ATOM 1247 O O . ILE A 1 160 ? 16.812 -5.129 2.611 1 98.81 160 ILE A O 1
ATOM 1251 N N . CYS A 1 161 ? 15.422 -5.133 0.854 1 98.81 161 CYS A N 1
ATOM 1252 C CA . CYS A 1 161 ? 15.086 -3.723 1.029 1 98.81 161 CYS A CA 1
ATOM 1253 C C . CYS A 1 161 ? 13.688 -3.561 1.613 1 98.81 161 CYS A C 1
ATOM 1255 O O . CYS A 1 161 ? 13.391 -2.543 2.238 1 98.81 161 CYS A O 1
ATOM 1257 N N . VAL A 1 162 ? 12.82 -4.492 1.351 1 98.88 162 VAL A N 1
ATOM 1258 C CA . VAL A 1 162 ? 11.477 -4.531 1.912 1 98.88 162 VAL A CA 1
ATOM 1259 C C . VAL A 1 162 ? 11.125 -5.961 2.312 1 98.88 162 VAL A C 1
ATOM 1261 O O . VAL A 1 162 ? 11.43 -6.91 1.585 1 98.88 162 VAL A O 1
ATOM 1264 N N . SER A 1 163 ? 10.555 -6.152 3.436 1 98.94 163 SER A N 1
ATOM 1265 C CA . SER A 1 163 ? 9.961 -7.422 3.844 1 98.94 163 SER A CA 1
ATOM 1266 C C . SER A 1 163 ? 8.492 -7.246 4.223 1 98.94 163 SER A C 1
ATOM 1268 O O . SER A 1 163 ? 8.094 -6.184 4.695 1 98.94 163 SER A O 1
ATOM 1270 N N . ALA A 1 164 ? 7.727 -8.328 4.039 1 98.94 164 ALA A N 1
ATOM 1271 C CA . ALA A 1 164 ? 6.297 -8.172 4.289 1 98.94 164 ALA A CA 1
ATOM 1272 C C . ALA A 1 164 ? 5.656 -9.516 4.637 1 98.94 164 ALA A C 1
ATOM 1274 O O . ALA A 1 164 ? 6.16 -10.57 4.25 1 98.94 164 ALA A O 1
ATOM 1275 N N . VAL A 1 165 ? 4.629 -9.43 5.391 1 98.88 165 VAL A N 1
ATOM 1276 C CA . VAL A 1 165 ? 3.672 -10.508 5.605 1 98.88 165 VAL A CA 1
ATOM 1277 C C . VAL A 1 165 ? 2.283 -10.07 5.152 1 98.88 165 VAL A C 1
ATOM 1279 O O . VAL A 1 165 ? 1.859 -8.945 5.434 1 98.88 165 VAL A O 1
ATOM 1282 N N . HIS A 1 166 ? 1.642 -10.875 4.426 1 98.88 166 HIS A N 1
ATOM 1283 C CA . HIS A 1 166 ? 0.344 -10.594 3.822 1 98.88 166 HIS A CA 1
ATOM 1284 C C . HIS A 1 166 ? -0.64 -11.734 4.074 1 98.88 166 HIS A C 1
ATOM 1286 O O . HIS A 1 166 ? -0.312 -12.898 3.857 1 98.88 166 HIS A O 1
ATOM 1292 N N . SER A 1 167 ? -1.772 -11.398 4.582 1 98.38 167 SER A N 1
ATOM 1293 C CA . SER A 1 167 ? -2.826 -12.391 4.801 1 98.38 167 SER A CA 1
ATOM 1294 C C . SER A 1 167 ? -4.055 -12.078 3.949 1 98.38 167 SER A C 1
ATOM 1296 O O . SER A 1 167 ? -4.434 -10.914 3.795 1 98.38 167 SER A O 1
ATOM 1298 N N . THR A 1 168 ? -4.625 -13.102 3.42 1 96.88 168 THR A N 1
ATOM 1299 C CA . THR A 1 168 ? -5.832 -12.969 2.611 1 96.88 168 THR A CA 1
ATOM 1300 C C . THR A 1 168 ? -6.914 -13.93 3.096 1 96.88 168 THR A C 1
ATOM 1302 O O . THR A 1 168 ? -6.625 -14.891 3.811 1 96.88 168 THR A O 1
ATOM 1305 N N . VAL A 1 169 ? -8.109 -13.594 2.723 1 94.75 169 VAL A N 1
ATOM 1306 C CA . VAL A 1 169 ? -9.25 -14.461 3 1 94.75 169 VAL A CA 1
ATOM 1307 C C . VAL A 1 169 ? -9.945 -14.836 1.693 1 94.75 169 VAL A C 1
ATOM 1309 O O . VAL A 1 169 ? -10.109 -14 0.806 1 94.75 169 VAL A O 1
ATOM 1312 N N . ASN A 1 170 ? -10.242 -16.047 1.559 1 87.38 170 ASN A N 1
ATOM 1313 C CA . ASN A 1 170 ? -11.039 -16.5 0.43 1 87.38 170 ASN A CA 1
ATOM 1314 C C . ASN A 1 170 ? -12.531 -16.359 0.703 1 87.38 170 ASN A C 1
ATOM 1316 O O . ASN A 1 170 ? -13.07 -17 1.616 1 87.38 170 ASN A O 1
ATOM 1320 N N . VAL A 1 171 ? -13.156 -15.484 0.046 1 74.94 171 VAL A N 1
ATOM 1321 C CA . VAL A 1 171 ? -14.547 -15.156 0.346 1 74.94 171 VAL A CA 1
ATOM 1322 C C . VAL A 1 171 ? -15.469 -16.172 -0.334 1 74.94 171 VAL A C 1
ATOM 1324 O O . VAL A 1 171 ? -16.656 -16.25 -0.013 1 74.94 171 VAL A O 1
ATOM 1327 N N . ALA A 1 172 ? -15.094 -16.703 -1.35 1 62.38 172 ALA A N 1
ATOM 1328 C CA . ALA A 1 172 ? -15.922 -17.75 -1.944 1 62.38 172 ALA A CA 1
ATOM 1329 C C . ALA A 1 172 ? -16.203 -18.859 -0.941 1 62.38 172 ALA A C 1
ATOM 1331 O O . ALA A 1 172 ? -17.25 -19.516 -1.003 1 62.38 172 ALA A O 1
ATOM 1332 N N . ILE A 1 173 ? -15.234 -19.156 -0.038 1 47.09 173 ILE A N 1
ATOM 1333 C CA . ILE A 1 173 ? -15.414 -20.234 0.929 1 47.09 173 ILE A CA 1
ATOM 1334 C C . ILE A 1 173 ? -16.438 -19.812 1.979 1 47.09 173 ILE A C 1
ATOM 1336 O O . ILE A 1 173 ? -17.031 -20.672 2.646 1 47.09 173 ILE A O 1
ATOM 1340 N N . VAL A 1 174 ? -16.531 -18.531 2.264 1 45.91 174 VAL A N 1
ATOM 1341 C CA . VAL A 1 174 ? -17.547 -18.141 3.234 1 45.91 174 VAL A CA 1
ATOM 1342 C C . VAL A 1 174 ? -18.906 -18.641 2.777 1 45.91 174 VAL A C 1
ATOM 1344 O O . VAL A 1 174 ? -19.766 -18.984 3.604 1 45.91 174 VAL A O 1
ATOM 1347 N N . ASN A 1 175 ? -19.016 -18.531 1.504 1 37.47 175 ASN A N 1
ATOM 1348 C CA . ASN A 1 175 ? -20.328 -19.047 1.182 1 37.47 175 ASN A CA 1
ATOM 1349 C C . ASN A 1 175 ? -20.422 -20.547 1.44 1 37.47 175 ASN A C 1
ATOM 1351 O O . ASN A 1 175 ? -21.484 -21.141 1.286 1 37.47 175 ASN A O 1
ATOM 1355 N N . ALA A 1 176 ? -19.281 -21.375 1.524 1 31.81 176 ALA A N 1
ATOM 1356 C CA . ALA A 1 176 ? -19.453 -22.797 1.798 1 31.81 176 ALA A CA 1
ATOM 1357 C C . ALA A 1 176 ? -19.703 -23.047 3.283 1 31.81 176 ALA A C 1
ATOM 1359 O O . ALA A 1 176 ? -19.859 -24.203 3.711 1 31.81 176 ALA A O 1
ATOM 1360 N N . LYS A 1 177 ? -19.516 -22.531 4.176 1 25.12 177 LYS A N 1
ATOM 1361 C CA . LYS A 1 177 ? -19.922 -23.203 5.414 1 25.12 177 LYS A CA 1
ATOM 1362 C C . LYS A 1 177 ? -21.391 -23.594 5.371 1 25.12 177 LYS A C 1
ATOM 1364 O O . LYS A 1 177 ? -21.734 -24.734 5.672 1 25.12 177 LYS A O 1
ATOM 1369 N N . LEU A 1 178 ? -21.797 -23.203 6.477 1 22.81 178 LEU A N 1
ATOM 1370 C CA . LEU A 1 178 ? -22.203 -23.609 7.816 1 22.81 178 LEU A CA 1
ATOM 1371 C C . LEU A 1 178 ? -23.688 -23.953 7.852 1 22.81 178 LEU A C 1
ATOM 1373 O O . LEU A 1 178 ? -24.5 -23.266 7.234 1 22.81 178 LEU A O 1
ATOM 1377 N N . MET B 1 1 ? 13.281 29.516 6.934 1 28.92 1 MET B N 1
ATOM 1378 C CA . MET B 1 1 ? 12.18 29.656 5.988 1 28.92 1 MET B CA 1
ATOM 1379 C C . MET B 1 1 ? 11.977 28.375 5.191 1 28.92 1 MET B C 1
ATOM 1381 O O . MET B 1 1 ? 12.945 27.75 4.75 1 28.92 1 MET B O 1
ATOM 1385 N N . SER B 1 2 ? 10.805 27.703 5.422 1 35 2 SER B N 1
ATOM 1386 C CA . SER B 1 2 ? 10.578 26.297 5.102 1 35 2 SER B CA 1
ATOM 1387 C C . SER B 1 2 ? 10.859 26.016 3.629 1 35 2 SER B C 1
ATOM 1389 O O . SER B 1 2 ? 10.641 26.875 2.775 1 35 2 SER B O 1
ATOM 1391 N N . LYS B 1 3 ? 11.883 25.344 3.377 1 43.47 3 LYS B N 1
ATOM 1392 C CA . LYS B 1 3 ? 12.414 24.953 2.076 1 43.47 3 LYS B CA 1
ATOM 1393 C C . LYS B 1 3 ? 11.297 24.75 1.061 1 43.47 3 LYS B C 1
ATOM 1395 O O . LYS B 1 3 ? 11.562 24.531 -0.125 1 43.47 3 LYS B O 1
ATOM 1400 N N . TRP B 1 4 ? 9.984 24.5 1.456 1 43.75 4 TRP B N 1
ATOM 1401 C CA . TRP B 1 4 ? 8.961 24.172 0.471 1 43.75 4 TRP B CA 1
ATOM 1402 C C . TRP B 1 4 ? 8.305 25.438 -0.075 1 43.75 4 TRP B C 1
ATOM 1404 O O . TRP B 1 4 ? 7.812 26.266 0.69 1 43.75 4 TRP B O 1
ATOM 1414 N N . ALA B 1 5 ? 8.75 26.031 -1.19 1 45.03 5 ALA B N 1
ATOM 1415 C CA . ALA B 1 5 ? 8.117 27.141 -1.888 1 45.03 5 ALA B CA 1
ATOM 1416 C C . ALA B 1 5 ? 6.629 26.875 -2.111 1 45.03 5 ALA B C 1
ATOM 1418 O O . ALA B 1 5 ? 6.262 26.016 -2.926 1 45.03 5 ALA B O 1
ATOM 1419 N N . TYR B 1 6 ? 5.797 26.922 -1.103 1 50.72 6 TYR B N 1
ATOM 1420 C CA . TYR B 1 6 ? 4.367 26.734 -1.326 1 50.72 6 TYR B CA 1
ATOM 1421 C C . TYR B 1 6 ? 3.678 28.062 -1.611 1 50.72 6 TYR B C 1
ATOM 1423 O O . TYR B 1 6 ? 4.188 29.125 -1.245 1 50.72 6 TYR B O 1
ATOM 1431 N N . LYS B 1 7 ? 2.732 27.938 -2.51 1 56 7 LYS B N 1
ATOM 1432 C CA . LYS B 1 7 ? 1.925 29.109 -2.797 1 56 7 LYS B CA 1
ATOM 1433 C C . LYS B 1 7 ? 1.362 29.719 -1.513 1 56 7 LYS B C 1
ATOM 1435 O O . LYS B 1 7 ? 0.666 29.047 -0.755 1 56 7 LYS B O 1
ATOM 1440 N N . LYS B 1 8 ? 1.684 30.844 -1.222 1 60.03 8 LYS B N 1
ATOM 1441 C CA . LYS B 1 8 ? 1.359 31.594 -0.015 1 60.03 8 LYS B CA 1
ATOM 1442 C C . LYS B 1 8 ? -0.139 31.859 0.079 1 60.03 8 LYS B C 1
ATOM 1444 O O . LYS B 1 8 ? -0.666 32.094 1.169 1 60.03 8 LYS B O 1
ATOM 1449 N N . ASP B 1 9 ? -0.821 31.609 -0.999 1 80 9 ASP B N 1
ATOM 1450 C CA . ASP B 1 9 ? -2.178 32.125 -0.808 1 80 9 ASP B CA 1
ATOM 1451 C C . ASP B 1 9 ? -3.211 31.031 -1.118 1 80 9 ASP B C 1
ATOM 1453 O O . ASP B 1 9 ? -4.164 31.281 -1.864 1 80 9 ASP B O 1
ATOM 1457 N N . LEU B 1 10 ? -3.102 29.812 -0.409 1 90.38 10 LEU B N 1
ATOM 1458 C CA . LEU B 1 10 ? -4.098 28.766 -0.598 1 90.38 10 LEU B CA 1
ATOM 1459 C C . LEU B 1 10 ? -5.348 29.047 0.227 1 90.38 10 LEU B C 1
ATOM 1461 O O . LEU B 1 10 ? -5.254 29.5 1.371 1 90.38 10 LEU B O 1
ATOM 1465 N N . ASP B 1 11 ? -6.547 28.875 -0.421 1 94.25 11 ASP B N 1
ATOM 1466 C CA . ASP B 1 11 ? -7.809 28.938 0.314 1 94.25 11 ASP B CA 1
ATOM 1467 C C . ASP B 1 11 ? -7.973 27.719 1.225 1 94.25 11 ASP B C 1
ATOM 1469 O O . ASP B 1 11 ? -7.988 26.578 0.753 1 94.25 11 ASP B O 1
ATOM 1473 N N . VAL B 1 12 ? -8.07 27.938 2.549 1 96.75 12 VAL B N 1
ATOM 1474 C CA . VAL B 1 12 ? -8.195 26.844 3.498 1 96.75 12 VAL B CA 1
ATOM 1475 C C . VAL B 1 12 ? -9.5 26.984 4.285 1 96.75 12 VAL B C 1
ATOM 1477 O O . VAL B 1 12 ? -9.648 26.406 5.367 1 96.75 12 VAL B O 1
ATOM 1480 N N . SER B 1 13 ? -10.453 27.766 3.832 1 96.44 13 SER B N 1
ATOM 1481 C CA . SER B 1 13 ? -11.703 28.047 4.543 1 96.44 13 SER B CA 1
ATOM 1482 C C . SER B 1 13 ? -12.547 26.781 4.695 1 96.44 13 SER B C 1
ATOM 1484 O O . SER B 1 13 ? -13.391 26.703 5.586 1 96.44 13 SER B O 1
ATOM 1486 N N . HIS B 1 14 ? -12.328 25.844 3.834 1 96.81 14 HIS B N 1
ATOM 1487 C CA . HIS B 1 14 ? -13.102 24.609 3.852 1 96.81 14 HIS B CA 1
ATOM 1488 C C . HIS B 1 14 ? -12.539 23.609 4.859 1 96.81 14 HIS B C 1
ATOM 1490 O O . HIS B 1 14 ? -13.148 22.578 5.125 1 96.81 14 HIS B O 1
ATOM 1496 N N . ILE B 1 15 ? -11.352 23.828 5.359 1 98.44 15 ILE B N 1
ATOM 1497 C CA . ILE B 1 15 ? -10.75 22.938 6.348 1 98.44 15 ILE B CA 1
ATOM 1498 C C . ILE B 1 15 ? -11.156 23.375 7.75 1 98.44 15 ILE B C 1
ATOM 1500 O O . ILE B 1 15 ? -10.695 24.406 8.25 1 98.44 15 ILE B O 1
ATOM 1504 N N . ASP B 1 16 ? -11.977 22.625 8.359 1 98.75 16 ASP B N 1
ATOM 1505 C CA . ASP B 1 16 ? -12.445 22.906 9.719 1 98.75 16 ASP B CA 1
ATOM 1506 C C . ASP B 1 16 ? -11.398 22.5 10.75 1 98.75 16 ASP B C 1
ATOM 1508 O O . ASP B 1 16 ? -10.32 22.016 10.398 1 98.75 16 ASP B O 1
ATOM 1512 N N . GLY B 1 17 ? -11.703 22.609 12.055 1 98.62 17 GLY B N 1
ATOM 1513 C CA . GLY B 1 17 ? -10.82 22.203 13.141 1 98.62 17 GLY B CA 1
ATOM 1514 C C . GLY B 1 17 ? -10.195 23.375 13.875 1 98.62 17 GLY B C 1
ATOM 1515 O O . GLY B 1 17 ? -10.484 24.531 13.57 1 98.62 17 GLY B O 1
ATOM 1516 N N . ASN B 1 18 ? -9.352 23.094 14.852 1 98.5 18 ASN B N 1
ATOM 1517 C CA . ASN B 1 18 ? -8.875 24.125 15.766 1 98.5 18 ASN B CA 1
ATOM 1518 C C . ASN B 1 18 ? -7.469 24.594 15.414 1 98.5 18 ASN B C 1
ATOM 1520 O O . ASN B 1 18 ? -6.906 25.453 16.078 1 98.5 18 ASN B O 1
ATOM 1524 N N . ALA B 1 19 ? -6.875 23.953 14.344 1 97.56 19 ALA B N 1
ATOM 1525 C CA . ALA B 1 19 ? -5.547 24.406 13.922 1 97.56 19 ALA B CA 1
ATOM 1526 C C . ALA B 1 19 ? -5.598 25.828 13.367 1 97.56 19 ALA B C 1
ATOM 1528 O O . ALA B 1 19 ? -6.641 26.266 12.891 1 97.56 19 ALA B O 1
ATOM 1529 N N . SER B 1 20 ? -4.508 26.547 13.445 1 94.5 20 SER B N 1
ATOM 1530 C CA . SER B 1 20 ? -4.453 27.906 12.938 1 94.5 20 SER B CA 1
ATOM 1531 C C . SER B 1 20 ? -4.578 27.938 11.414 1 94.5 20 SER B C 1
ATOM 1533 O O . SER B 1 20 ? -4.285 26.938 10.742 1 94.5 20 SER B O 1
ATOM 1535 N N . THR B 1 21 ? -4.969 29.078 10.859 1 94.5 21 THR B N 1
ATOM 1536 C CA . THR B 1 21 ? -5.051 29.266 9.422 1 94.5 21 THR B CA 1
ATOM 1537 C C . THR B 1 21 ? -3.691 29.047 8.766 1 94.5 21 THR B C 1
ATOM 1539 O O . THR B 1 21 ? -3.602 28.438 7.695 1 94.5 21 THR B O 1
ATOM 1542 N N . GLU B 1 22 ? -2.682 29.484 9.43 1 91.31 22 GLU B N 1
ATOM 1543 C CA . GLU B 1 22 ? -1.327 29.328 8.906 1 91.31 22 GLU B CA 1
ATOM 1544 C C . GLU B 1 22 ? -0.925 27.859 8.836 1 91.31 22 GLU B C 1
ATOM 1546 O O . GLU B 1 22 ? -0.331 27.422 7.852 1 91.31 22 GLU B O 1
ATOM 1551 N N . ALA B 1 23 ? -1.244 27.156 9.898 1 93.44 23 ALA B N 1
ATOM 1552 C CA . ALA B 1 23 ? -0.939 25.734 9.922 1 93.44 23 ALA B CA 1
ATOM 1553 C C . ALA B 1 23 ? -1.683 25 8.805 1 93.44 23 ALA B C 1
ATOM 1555 O O . ALA B 1 23 ? -1.109 24.141 8.125 1 93.44 23 ALA B O 1
ATOM 1556 N N . LYS B 1 24 ? -2.906 25.359 8.617 1 96.44 24 LYS B N 1
ATOM 1557 C CA . LYS B 1 24 ? -3.711 24.75 7.562 1 96.44 24 LYS B CA 1
ATOM 1558 C C . LYS B 1 24 ? -3.133 25.062 6.184 1 96.44 24 LYS B C 1
ATOM 1560 O O . LYS B 1 24 ? -3.049 24.188 5.324 1 96.44 24 LYS B O 1
ATOM 1565 N N . ARG B 1 25 ? -2.729 26.281 5.957 1 95 25 ARG B N 1
ATOM 1566 C CA . ARG B 1 25 ? -2.152 26.688 4.676 1 95 25 ARG B CA 1
A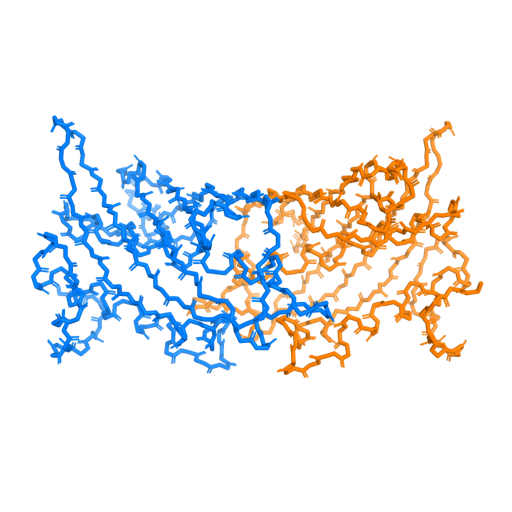TOM 1567 C C . ARG B 1 25 ? -0.848 25.938 4.406 1 95 25 ARG B C 1
ATOM 1569 O O . ARG B 1 25 ? -0.615 25.469 3.293 1 95 25 ARG B O 1
ATOM 1576 N N . PHE B 1 26 ? -0.068 25.859 5.473 1 93.38 26 PHE B N 1
ATOM 1577 C CA . PHE B 1 26 ? 1.192 25.141 5.32 1 93.38 26 PHE B CA 1
ATOM 1578 C C . PHE B 1 26 ? 0.944 23.672 4.996 1 93.38 26 PHE B C 1
ATOM 1580 O O . PHE B 1 26 ? 1.548 23.125 4.07 1 93.38 26 PHE B O 1
ATOM 1587 N N . GLY B 1 27 ? 0.115 23.031 5.762 1 94.81 27 GLY B N 1
ATOM 1588 C CA . GLY B 1 27 ? -0.209 21.641 5.508 1 94.81 27 GLY B CA 1
ATOM 1589 C C . GLY B 1 27 ? -0.732 21.391 4.105 1 94.81 27 GLY B C 1
ATOM 1590 O O . GLY B 1 27 ? -0.302 20.453 3.434 1 94.81 27 GLY B O 1
ATOM 1591 N N . LEU B 1 28 ? -1.631 22.234 3.691 1 95.56 28 LEU B N 1
ATOM 1592 C CA . LEU B 1 28 ? -2.209 22.078 2.361 1 95.56 28 LEU B CA 1
ATOM 1593 C C . LEU B 1 28 ? -1.151 22.297 1.282 1 95.56 28 LEU B C 1
ATOM 1595 O O . LEU B 1 28 ? -1.174 21.625 0.245 1 95.56 28 LEU B O 1
ATOM 1599 N N . ALA B 1 29 ? -0.27 23.203 1.499 1 94.12 29 ALA B N 1
ATOM 1600 C CA . ALA B 1 29 ? 0.821 23.438 0.558 1 94.12 29 ALA B CA 1
ATOM 1601 C C . ALA B 1 29 ? 1.689 22.203 0.403 1 94.12 29 ALA B C 1
ATOM 1603 O O . ALA B 1 29 ? 2.053 21.828 -0.714 1 94.12 29 ALA B O 1
ATOM 1604 N N . ILE B 1 30 ? 2.033 21.578 1.512 1 93.56 30 ILE B N 1
ATOM 1605 C CA . ILE B 1 30 ? 2.836 20.359 1.486 1 93.56 30 ILE B CA 1
ATOM 1606 C C . ILE B 1 30 ? 2.076 19.266 0.756 1 93.56 30 ILE B C 1
ATOM 1608 O O . ILE B 1 30 ? 2.646 18.547 -0.075 1 93.56 30 ILE B O 1
ATOM 1612 N N . LEU B 1 31 ? 0.801 19.125 1.069 1 93.88 31 LEU B N 1
ATOM 1613 C CA . LEU B 1 31 ? -0.024 18.141 0.375 1 93.88 31 LEU B CA 1
ATOM 1614 C C . LEU B 1 31 ? 0.035 18.344 -1.134 1 93.88 31 LEU B C 1
ATOM 1616 O O . LEU B 1 31 ? 0.191 17.391 -1.893 1 93.88 31 LEU B O 1
ATOM 1620 N N . HIS B 1 32 ? -0.057 19.562 -1.585 1 92.94 32 HIS B N 1
ATOM 1621 C CA . HIS B 1 32 ? -0.093 19.891 -3.006 1 92.94 32 HIS B CA 1
ATOM 1622 C C . HIS B 1 32 ? 1.227 19.531 -3.686 1 92.94 32 HIS B C 1
ATOM 1624 O O . HIS B 1 32 ? 1.246 19.188 -4.867 1 92.94 32 HIS B O 1
ATOM 1630 N N . LEU B 1 33 ? 2.289 19.562 -2.967 1 90.31 33 LEU B N 1
ATOM 1631 C CA . LEU B 1 33 ? 3.568 19.125 -3.518 1 90.31 33 LEU B CA 1
ATOM 1632 C C . LEU B 1 33 ? 3.551 17.641 -3.836 1 90.31 33 LEU B C 1
ATOM 1634 O O . LEU B 1 33 ? 4.027 17.219 -4.895 1 90.31 33 LEU B O 1
ATOM 1638 N N . PHE B 1 34 ? 3.006 16.906 -2.938 1 90.88 34 PHE B N 1
ATOM 1639 C CA . PHE B 1 34 ? 3 15.453 -3.098 1 90.88 34 PHE B CA 1
ATOM 1640 C C . PHE B 1 34 ? 2.01 15.039 -4.18 1 90.88 34 PHE B C 1
ATOM 1642 O O . PHE B 1 34 ? 2.32 14.188 -5.016 1 90.88 34 PHE B O 1
ATOM 1649 N N . ILE B 1 35 ? 0.864 15.656 -4.238 1 92.88 35 ILE B N 1
ATOM 1650 C CA . ILE B 1 35 ? -0.184 15.188 -5.137 1 92.88 35 ILE B CA 1
ATOM 1651 C C . ILE B 1 35 ? -0.065 15.898 -6.484 1 92.88 35 ILE B C 1
ATOM 1653 O O . ILE B 1 35 ? -0.758 15.547 -7.441 1 92.88 35 ILE B O 1
ATOM 1657 N N . GLY B 1 36 ? 0.82 16.906 -6.562 1 91.56 36 GLY B N 1
ATOM 1658 C CA . GLY B 1 36 ? 1.024 17.656 -7.793 1 91.56 36 GLY B CA 1
ATOM 1659 C C . GLY B 1 36 ? 1.948 16.969 -8.773 1 91.56 36 GLY B C 1
ATOM 1660 O O . GLY B 1 36 ? 2.35 17.547 -9.781 1 91.56 36 GLY B O 1
ATOM 1661 N N . THR B 1 37 ? 2.273 15.719 -8.57 1 91 37 THR B N 1
ATOM 1662 C CA . THR B 1 37 ? 3.232 14.969 -9.375 1 91 37 THR B CA 1
ATOM 1663 C C . THR B 1 37 ? 2.527 13.883 -10.188 1 91 37 THR B C 1
ATOM 1665 O O . THR B 1 37 ? 3.078 12.805 -10.406 1 91 37 THR B O 1
ATOM 1668 N N . LYS B 1 38 ? 1.395 14.266 -10.57 1 85.38 38 LYS B N 1
ATOM 1669 C CA . LYS B 1 38 ? 0.615 13.312 -11.359 1 85.38 38 LYS B CA 1
ATOM 1670 C C . LYS B 1 38 ? 1.439 12.75 -12.516 1 85.38 38 LYS B C 1
ATOM 1672 O O . LYS B 1 38 ? 2.146 13.492 -13.195 1 85.38 38 LYS B O 1
ATOM 1677 N N . SER B 1 39 ? 1.479 11.445 -12.758 1 82.69 39 SER B N 1
ATOM 1678 C CA . SER B 1 39 ? 2.109 10.703 -13.844 1 82.69 39 SER B CA 1
ATOM 1679 C C . SER B 1 39 ? 3.584 10.453 -13.555 1 82.69 39 SER B C 1
ATOM 1681 O O . SER B 1 39 ? 4.219 9.625 -14.219 1 82.69 39 SER B O 1
ATOM 1683 N N . THR B 1 40 ? 4.07 11.133 -12.469 1 91.25 40 THR B N 1
ATOM 1684 C CA . THR B 1 40 ? 5.496 10.953 -12.227 1 91.25 40 THR B CA 1
ATOM 1685 C C . THR B 1 40 ? 5.738 10.273 -10.883 1 91.25 40 THR B C 1
ATOM 1687 O O . THR B 1 40 ? 6.836 9.781 -10.617 1 91.25 40 THR B O 1
ATOM 1690 N N . SER B 1 41 ? 4.762 10.383 -10.086 1 95.12 41 SER B N 1
ATOM 1691 C CA . SER B 1 41 ? 4.863 9.727 -8.789 1 95.12 41 SER B CA 1
ATOM 1692 C C . SER B 1 41 ? 3.688 8.781 -8.562 1 95.12 41 SER B C 1
ATOM 1694 O O . SER B 1 41 ? 2.553 9.094 -8.922 1 95.12 41 SER B O 1
ATOM 1696 N N . PHE B 1 42 ? 3.977 7.688 -7.906 1 97.31 42 PHE B N 1
ATOM 1697 C CA . PHE B 1 42 ? 2.973 6.652 -7.684 1 97.31 42 PHE B CA 1
ATOM 1698 C C . PHE B 1 42 ? 1.817 7.188 -6.848 1 97.31 42 PHE B C 1
ATOM 1700 O O . PHE B 1 42 ? 2.031 7.762 -5.777 1 97.31 42 PHE B O 1
ATOM 1707 N N . GLY B 1 43 ? 0.605 7.059 -7.344 1 95.88 43 GLY B N 1
ATOM 1708 C CA . GLY B 1 43 ? -0.599 7.305 -6.566 1 95.88 43 GLY B CA 1
ATOM 1709 C C . GLY B 1 43 ? -0.982 8.773 -6.516 1 95.88 43 GLY B C 1
ATOM 1710 O O . GLY B 1 43 ? -2.012 9.133 -5.938 1 95.88 43 GLY B O 1
ATOM 1711 N N . ALA B 1 44 ? -0.177 9.664 -7.125 1 95.31 44 ALA B N 1
ATOM 1712 C CA . ALA B 1 44 ? -0.432 11.102 -7.047 1 95.31 44 ALA B CA 1
ATOM 1713 C C . ALA B 1 44 ? -1.786 11.453 -7.656 1 95.31 44 ALA B C 1
ATOM 1715 O O . ALA B 1 44 ? -2.461 12.375 -7.191 1 95.31 44 ALA B O 1
ATOM 1716 N N . ASP B 1 45 ? -2.221 10.688 -8.664 1 93.19 45 ASP B N 1
ATOM 1717 C CA . ASP B 1 45 ? -3.531 10.914 -9.266 1 93.19 45 ASP B CA 1
ATOM 1718 C C . ASP B 1 45 ? -4.652 10.656 -8.266 1 93.19 45 ASP B C 1
ATOM 1720 O O . ASP B 1 45 ? -5.645 11.383 -8.234 1 93.19 45 ASP B O 1
ATOM 1724 N N . ILE B 1 46 ? -4.527 9.648 -7.406 1 96 46 ILE B N 1
ATOM 1725 C CA . ILE B 1 46 ? -5.492 9.336 -6.355 1 96 46 ILE B CA 1
ATOM 1726 C C . ILE B 1 46 ? -5.488 10.453 -5.309 1 96 46 ILE B C 1
ATOM 1728 O O . ILE B 1 46 ? -6.543 10.828 -4.789 1 96 46 ILE B O 1
ATOM 1732 N N . GLY B 1 47 ? -4.262 10.938 -5.027 1 96.69 47 GLY B N 1
ATOM 1733 C CA . GLY B 1 47 ? -4.133 12.031 -4.082 1 96.69 47 GLY B CA 1
ATOM 1734 C C . GLY B 1 47 ? -4.977 13.242 -4.449 1 96.69 47 GLY B C 1
ATOM 1735 O O . GLY B 1 47 ? -5.434 13.977 -3.574 1 96.69 47 GLY B O 1
ATOM 1736 N N . GLN B 1 48 ? -5.207 13.398 -5.715 1 94.94 48 GLN B N 1
ATOM 1737 C CA . GLN B 1 48 ? -5.957 14.555 -6.203 1 94.94 48 GLN B CA 1
ATOM 1738 C C . GLN B 1 48 ? -7.438 14.438 -5.844 1 94.94 48 GLN B C 1
ATOM 1740 O O . GLN B 1 48 ? -8.164 15.43 -5.852 1 94.94 48 GLN B O 1
ATOM 1745 N N . TYR B 1 49 ? -7.875 13.25 -5.547 1 96.88 49 TYR B N 1
ATOM 1746 C CA . TYR B 1 49 ? -9.273 13.039 -5.18 1 96.88 49 TYR B CA 1
ATOM 1747 C C . TYR B 1 49 ? -9.508 13.383 -3.713 1 96.88 49 TYR B C 1
ATOM 1749 O O . TYR B 1 49 ? -10.656 13.516 -3.277 1 96.88 49 TYR B O 1
ATOM 1757 N N . MET B 1 50 ? -8.43 13.555 -2.885 1 97.81 50 MET B N 1
ATOM 1758 C CA . MET B 1 50 ? -8.531 13.641 -1.432 1 97.81 50 MET B CA 1
ATOM 1759 C C . MET B 1 50 ? -8.914 15.047 -0.994 1 97.81 50 MET B C 1
ATOM 1761 O O . MET B 1 50 ? -8.281 16.031 -1.402 1 97.81 50 MET B O 1
ATOM 1765 N N . ASN B 1 51 ? -9.914 15.117 -0.202 1 98 51 ASN B N 1
ATOM 1766 C CA . ASN B 1 51 ? -10.359 16.391 0.357 1 98 51 ASN B CA 1
ATOM 1767 C C . ASN B 1 51 ? -9.992 16.516 1.833 1 98 51 ASN B C 1
ATOM 1769 O O . ASN B 1 51 ? -10.547 15.805 2.676 1 98 51 ASN B O 1
ATOM 1773 N N . TRP B 1 52 ? -9.031 17.328 2.129 1 98.75 52 TRP B N 1
ATOM 1774 C CA . TRP B 1 52 ? -8.672 17.594 3.516 1 98.75 52 TRP B CA 1
ATOM 1775 C C . TRP B 1 52 ? -9.727 18.469 4.191 1 98.75 52 TRP B C 1
ATOM 1777 O O . TRP B 1 52 ? -9.836 19.656 3.904 1 98.75 52 TRP B O 1
ATOM 1787 N N . THR B 1 53 ? -10.453 17.938 5.195 1 98.88 53 THR B N 1
ATOM 1788 C CA . THR B 1 53 ? -11.648 18.641 5.668 1 98.88 53 THR B CA 1
ATOM 1789 C C . THR B 1 53 ? -11.445 19.141 7.094 1 98.88 53 THR B C 1
ATOM 1791 O O . THR B 1 53 ? -12.172 20.031 7.547 1 98.88 53 THR B O 1
ATOM 1794 N N . GLU B 1 54 ? -10.562 18.547 7.832 1 98.94 54 GLU B N 1
ATOM 1795 C CA . GLU B 1 54 ? -10.344 18.984 9.211 1 98.94 54 GLU B CA 1
ATOM 1796 C C . GLU B 1 54 ? -8.875 18.859 9.602 1 98.94 54 GLU B C 1
ATOM 1798 O O . GLU B 1 54 ? -8.188 17.938 9.172 1 98.94 54 GLU B O 1
ATOM 1803 N N . MET B 1 55 ? -8.422 19.766 10.383 1 98.81 55 MET B N 1
ATOM 1804 C CA . MET B 1 55 ? -7.113 19.75 11.031 1 98.81 55 MET B CA 1
ATOM 1805 C C . MET B 1 55 ? -7.223 20.188 12.492 1 98.81 55 MET B C 1
ATOM 1807 O O . MET B 1 55 ? -7.648 21.297 12.773 1 98.81 55 MET B O 1
ATOM 1811 N N . ASN B 1 56 ? -6.82 19.297 13.414 1 98.81 56 ASN B N 1
ATOM 1812 C CA . ASN B 1 56 ? -6.926 19.547 14.852 1 98.81 56 ASN B CA 1
ATOM 1813 C C . ASN B 1 56 ? -5.605 19.281 15.562 1 98.81 56 ASN B C 1
ATOM 1815 O O . ASN B 1 56 ? -4.914 18.297 15.25 1 98.81 56 ASN B O 1
ATOM 1819 N N . ILE B 1 57 ? -5.32 20.125 16.5 1 98.5 57 ILE B N 1
ATOM 1820 C CA . ILE B 1 57 ? -4.219 19.922 17.438 1 98.5 57 ILE B CA 1
ATOM 1821 C C . ILE B 1 57 ? -4.762 19.75 18.844 1 98.5 57 ILE B C 1
ATOM 1823 O O . ILE B 1 57 ? -5.449 20.641 19.359 1 98.5 57 ILE B O 1
ATOM 1827 N N . HIS B 1 58 ? -4.418 18.594 19.391 1 98.06 58 HIS B N 1
ATOM 1828 C CA . HIS B 1 58 ? -4.918 18.281 20.734 1 98.06 58 HIS B CA 1
ATOM 1829 C C . HIS B 1 58 ? -3.781 18.25 21.75 1 98.06 58 HIS B C 1
ATOM 1831 O O . HIS B 1 58 ? -2.672 17.812 21.422 1 98.06 58 HIS B O 1
ATOM 1837 N N . LYS B 1 59 ? -4.105 18.672 22.922 1 96 59 LYS B N 1
ATOM 1838 C CA . LYS B 1 59 ? -3.168 18.625 24.031 1 96 59 LYS B CA 1
ATOM 1839 C C . LYS B 1 59 ? -3.768 17.875 25.219 1 96 59 LYS B C 1
ATOM 1841 O O . LYS B 1 59 ? -4.906 18.125 25.609 1 96 59 LYS B O 1
ATOM 1846 N N . GLN B 1 60 ? -3.061 16.875 25.641 1 94.81 60 GLN B N 1
ATOM 1847 C CA . GLN B 1 60 ? -3.373 16.109 26.844 1 94.81 60 GLN B CA 1
ATOM 1848 C C . GLN B 1 60 ? -2.197 16.109 27.812 1 94.81 60 GLN B C 1
ATOM 1850 O O . GLN B 1 60 ? -1.364 15.195 27.781 1 94.81 60 GLN B O 1
ATOM 1855 N N . GLY B 1 61 ? -2.186 17.047 28.75 1 94.25 61 GLY B N 1
ATOM 1856 C CA . GLY B 1 61 ? -0.989 17.234 29.562 1 94.25 61 GLY B CA 1
ATOM 1857 C C . GLY B 1 61 ? 0.218 17.656 28.734 1 94.25 61 GLY B C 1
ATOM 1858 O O . GLY B 1 61 ? 0.157 18.625 27.984 1 94.25 61 GLY B O 1
ATOM 1859 N N . GLN B 1 62 ? 1.201 16.859 28.844 1 91.5 62 GLN B N 1
ATOM 1860 C CA . GLN B 1 62 ? 2.416 17.172 28.109 1 91.5 62 GLN B CA 1
ATOM 1861 C C . GLN B 1 62 ? 2.387 16.531 26.719 1 91.5 62 GLN B C 1
ATOM 1863 O O . GLN B 1 62 ? 3.305 16.734 25.922 1 91.5 62 GLN B O 1
ATOM 1868 N N . TYR B 1 63 ? 1.347 15.805 26.516 1 94 63 TYR B N 1
ATOM 1869 C CA . TYR B 1 63 ? 1.23 15.094 25.25 1 94 63 TYR B CA 1
ATOM 1870 C C . TYR B 1 63 ? 0.45 15.922 24.234 1 94 63 TYR B C 1
ATOM 1872 O O . TYR B 1 63 ? -0.662 16.375 24.516 1 94 63 TYR B O 1
ATOM 1880 N N . THR B 1 64 ? 1.123 16.203 23.125 1 96.38 64 THR B N 1
ATOM 1881 C CA . THR B 1 64 ? 0.457 16.891 22.016 1 96.38 64 THR B CA 1
ATOM 1882 C C . THR B 1 64 ? 0.353 15.961 20.797 1 96.38 64 THR B C 1
ATOM 1884 O O . THR B 1 64 ? 1.303 15.25 20.469 1 96.38 64 THR B O 1
ATOM 1887 N N . PHE B 1 65 ? -0.839 15.953 20.141 1 97.81 65 PHE B N 1
ATOM 1888 C CA . PHE B 1 65 ? -0.971 15.172 18.922 1 97.81 65 PHE B CA 1
ATOM 1889 C C . PHE 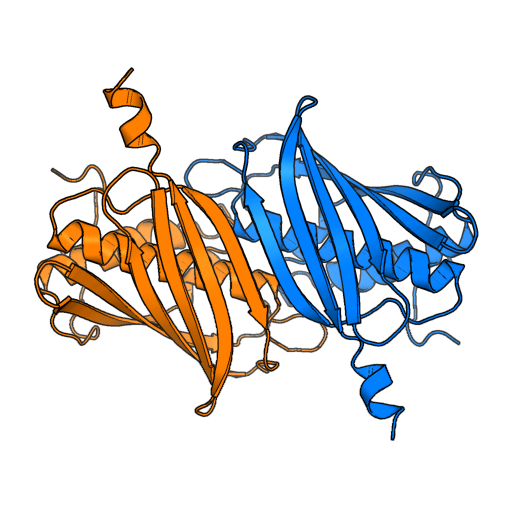B 1 65 ? -1.876 15.891 17.922 1 97.81 65 PHE B C 1
ATOM 1891 O O . PHE B 1 65 ? -2.672 16.75 18.297 1 97.81 65 PHE B O 1
ATOM 1898 N N . ALA B 1 66 ? -1.698 15.578 16.703 1 98.5 66 ALA B N 1
ATOM 1899 C CA . ALA B 1 66 ? -2.494 16.141 15.609 1 98.5 66 ALA B CA 1
ATOM 1900 C C . ALA B 1 66 ? -3.465 15.109 15.047 1 98.5 66 ALA B C 1
ATOM 1902 O O . ALA B 1 66 ? -3.129 13.93 14.945 1 98.5 66 ALA B O 1
ATOM 1903 N N . GLU B 1 67 ? -4.609 15.562 14.719 1 98.88 67 GLU B N 1
ATOM 1904 C CA . GLU B 1 67 ? -5.633 14.773 14.039 1 98.88 67 GLU B CA 1
ATOM 1905 C C . GLU B 1 67 ? -6.066 15.445 12.742 1 98.88 67 GLU B C 1
ATOM 1907 O O . GLU B 1 67 ? -6.398 16.625 12.727 1 98.88 67 GLU B O 1
ATOM 1912 N N . THR B 1 68 ? -6.035 14.695 11.695 1 98.94 68 THR B N 1
ATOM 1913 C CA . THR B 1 68 ? -6.52 15.188 10.414 1 98.94 68 THR B CA 1
ATOM 1914 C C . THR B 1 68 ? -7.641 14.297 9.883 1 98.94 68 THR B C 1
ATOM 1916 O O . THR B 1 68 ? -7.691 13.109 10.18 1 98.94 68 THR B O 1
ATOM 1919 N N . VAL B 1 69 ? -8.531 14.914 9.133 1 98.94 69 VAL B N 1
ATOM 1920 C CA . VAL B 1 69 ? -9.633 14.195 8.508 1 98.94 69 VAL B CA 1
ATOM 1921 C C . VAL B 1 69 ? -9.672 14.508 7.016 1 98.94 69 VAL B C 1
ATOM 1923 O O . VAL B 1 69 ? -9.641 15.68 6.621 1 98.94 69 VAL B O 1
ATOM 1926 N N . PHE B 1 70 ? -9.688 13.531 6.215 1 98.94 70 PHE B N 1
ATOM 1927 C CA . PHE B 1 70 ? -9.914 13.625 4.777 1 98.94 70 PHE B CA 1
ATOM 1928 C C . PHE B 1 70 ? -11.203 12.914 4.383 1 98.94 70 PHE B C 1
ATOM 1930 O O . PHE B 1 70 ? -11.656 12.008 5.09 1 98.94 70 PHE B O 1
ATOM 1937 N N . GLU B 1 71 ? -11.75 13.344 3.291 1 98.81 71 GLU B N 1
ATOM 1938 C CA . GLU B 1 71 ? -12.859 12.648 2.662 1 98.81 71 GLU B CA 1
ATOM 1939 C C . GLU B 1 71 ? -12.586 12.367 1.188 1 98.81 71 GLU B C 1
ATOM 1941 O O . GLU B 1 71 ? -11.953 13.188 0.507 1 98.81 71 GLU B O 1
ATOM 1946 N N . VAL B 1 72 ? -13.125 11.219 0.732 1 98.69 72 VAL B N 1
ATOM 1947 C CA . VAL B 1 72 ? -12.961 10.875 -0.675 1 98.69 72 VAL B CA 1
ATOM 1948 C C . VAL B 1 72 ? -14.055 9.898 -1.101 1 98.69 72 VAL B C 1
ATOM 1950 O O . VAL B 1 72 ? -14.5 9.07 -0.301 1 98.69 72 VAL B O 1
ATOM 1953 N N . THR B 1 73 ? -14.5 10.023 -2.285 1 98.62 73 THR B N 1
ATOM 1954 C CA . THR B 1 73 ? -15.336 9.008 -2.92 1 98.62 73 THR B CA 1
ATOM 1955 C C . THR B 1 73 ? -14.484 7.961 -3.621 1 98.62 73 THR B C 1
ATOM 1957 O O . THR B 1 73 ? -13.461 8.289 -4.227 1 98.62 73 THR B O 1
ATOM 1960 N N . VAL B 1 74 ? -14.914 6.703 -3.547 1 98.56 74 VAL B N 1
ATOM 1961 C CA . VAL B 1 74 ? -14.195 5.637 -4.23 1 98.56 74 VAL B CA 1
ATOM 1962 C C . VAL B 1 74 ? -14.547 5.648 -5.719 1 98.56 74 VAL B C 1
ATOM 1964 O O . VAL B 1 74 ? -15.695 5.402 -6.09 1 98.56 74 VAL B O 1
ATOM 1967 N N . TYR B 1 75 ? -13.547 5.914 -6.539 1 98.12 75 TYR B N 1
ATOM 1968 C CA . TYR B 1 75 ? -13.695 5.891 -7.988 1 98.12 75 TYR B CA 1
ATOM 1969 C C . TYR B 1 75 ? -13.148 4.594 -8.57 1 98.12 75 TYR B C 1
ATOM 1971 O O . TYR B 1 75 ? -12.492 3.822 -7.875 1 98.12 75 TYR B O 1
ATOM 1979 N N . GLN B 1 76 ? -13.445 4.363 -9.82 1 97.56 76 GLN B N 1
ATOM 1980 C CA . GLN B 1 76 ? -13.133 3.1 -10.477 1 97.56 76 GLN B CA 1
ATOM 1981 C C . GLN B 1 76 ? -11.633 2.826 -10.445 1 97.56 76 GLN B C 1
ATOM 1983 O O . GLN B 1 76 ? -11.203 1.689 -10.234 1 97.56 76 GLN B O 1
ATOM 1988 N N . ASP B 1 77 ? -10.797 3.826 -10.641 1 96.25 77 ASP B N 1
ATOM 1989 C CA . ASP B 1 77 ? -9.359 3.621 -10.75 1 96.25 77 ASP B CA 1
ATOM 1990 C C . ASP B 1 77 ? -8.727 3.4 -9.375 1 96.25 77 ASP B C 1
ATOM 1992 O O . ASP B 1 77 ? -7.52 3.182 -9.266 1 96.25 77 ASP B O 1
ATOM 1996 N N . MET B 1 78 ? -9.57 3.459 -8.312 1 98.06 78 MET B N 1
ATOM 1997 C CA . MET B 1 78 ? -9.141 3.135 -6.953 1 98.06 78 MET B CA 1
ATOM 1998 C C . MET B 1 78 ? -9.461 1.685 -6.609 1 98.06 78 MET B C 1
ATOM 2000 O O . MET B 1 78 ? -9.031 1.177 -5.574 1 98.06 78 MET B O 1
ATOM 2004 N N . CYS B 1 79 ? -10.188 1.023 -7.484 1 97.75 79 CYS B N 1
ATOM 2005 C CA . CYS B 1 79 ? -10.773 -0.272 -7.168 1 97.75 79 CYS B CA 1
ATOM 2006 C C . CYS B 1 79 ? -9.922 -1.408 -7.719 1 97.75 79 CYS B C 1
ATOM 2008 O O . CYS B 1 79 ? -9.016 -1.177 -8.523 1 97.75 79 CYS B O 1
ATOM 2010 N N . ASN B 1 80 ? -10.164 -2.607 -7.125 1 96.12 80 ASN B N 1
ATOM 2011 C CA . ASN B 1 80 ? -9.703 -3.844 -7.742 1 96.12 80 ASN B CA 1
ATOM 2012 C C . ASN B 1 80 ? -10.703 -4.367 -8.766 1 96.12 80 ASN B C 1
ATOM 2014 O O . ASN B 1 80 ? -11.648 -3.666 -9.133 1 96.12 80 ASN B O 1
ATOM 2018 N N . ILE B 1 81 ? -10.453 -5.559 -9.281 1 92.75 81 ILE B N 1
ATOM 2019 C CA . ILE B 1 81 ? -11.25 -6.09 -10.383 1 92.75 81 ILE B CA 1
ATOM 2020 C C . ILE B 1 81 ? -12.664 -6.398 -9.891 1 92.75 81 ILE B C 1
ATOM 2022 O O . ILE B 1 81 ? -13.578 -6.609 -10.688 1 92.75 81 ILE B O 1
ATOM 2026 N N . HIS B 1 82 ? -12.852 -6.434 -8.586 1 93.5 82 HIS B N 1
ATOM 2027 C CA . HIS B 1 82 ? -14.164 -6.723 -8.016 1 93.5 82 HIS B CA 1
ATOM 2028 C C . HIS B 1 82 ? -14.906 -5.438 -7.676 1 93.5 82 HIS B C 1
ATOM 2030 O O . HIS B 1 82 ? -15.93 -5.469 -6.98 1 93.5 82 HIS B O 1
ATOM 2036 N N . ARG B 1 83 ? -14.367 -4.289 -8.016 1 96 83 ARG B N 1
ATOM 2037 C CA . ARG B 1 83 ? -14.984 -2.98 -7.828 1 96 83 ARG B CA 1
ATOM 2038 C C . ARG B 1 83 ? -15.078 -2.627 -6.348 1 96 83 ARG B C 1
ATOM 2040 O O . ARG B 1 83 ? -16.078 -2.08 -5.895 1 96 83 ARG B O 1
ATOM 2047 N N . ILE B 1 84 ? -14.141 -3.072 -5.641 1 97.31 84 ILE B N 1
ATOM 2048 C CA . ILE B 1 84 ? -13.922 -2.641 -4.266 1 97.31 84 ILE B CA 1
ATOM 2049 C C . ILE B 1 84 ? -12.578 -1.919 -4.156 1 97.31 84 ILE B C 1
ATOM 2051 O O . ILE B 1 84 ? -11.695 -2.109 -4.992 1 97.31 84 ILE B O 1
ATOM 2055 N N . LEU B 1 85 ? -12.492 -1.062 -3.135 1 98.38 85 LEU B N 1
ATOM 2056 C CA . LEU B 1 85 ? -11.234 -0.361 -2.93 1 98.38 85 LEU B CA 1
ATOM 2057 C C . LEU B 1 85 ? -10.07 -1.344 -2.867 1 98.38 85 LEU B C 1
ATOM 2059 O O . LEU B 1 85 ? -10.07 -2.268 -2.051 1 98.38 85 LEU B O 1
ATOM 2063 N N . HIS B 1 86 ? -9.172 -1.16 -3.758 1 98.38 86 HIS B N 1
ATOM 2064 C CA . HIS B 1 86 ? -7.996 -2.027 -3.789 1 98.38 86 HIS B CA 1
ATOM 2065 C C . HIS B 1 86 ? -7.199 -1.923 -2.492 1 98.38 86 HIS B C 1
ATOM 2067 O O . HIS B 1 86 ? -7.004 -0.826 -1.966 1 98.38 86 HIS B O 1
ATOM 2073 N N . GLY B 1 87 ? -6.676 -2.986 -1.968 1 98.12 87 GLY B N 1
ATOM 2074 C CA . GLY B 1 87 ? -5.902 -2.984 -0.736 1 98.12 87 GLY B CA 1
ATOM 2075 C C . GLY B 1 87 ? -4.711 -2.045 -0.783 1 98.12 87 GLY B C 1
ATOM 2076 O O . GLY B 1 87 ? -4.449 -1.318 0.178 1 98.12 87 GLY B O 1
ATOM 2077 N N . ALA B 1 88 ? -4.027 -2.068 -1.861 1 98.25 88 ALA B N 1
ATOM 2078 C CA . ALA B 1 88 ? -2.852 -1.213 -1.998 1 98.25 88 ALA B CA 1
ATOM 2079 C C . ALA B 1 88 ? -3.252 0.25 -2.154 1 98.25 88 ALA B C 1
ATOM 2081 O O . ALA B 1 88 ? -2.471 1.152 -1.845 1 98.25 88 ALA B O 1
ATOM 2082 N N . CYS B 1 89 ? -4.41 0.523 -2.711 1 98.62 89 CYS B N 1
ATOM 2083 C CA . CYS B 1 89 ? -4.902 1.896 -2.732 1 98.62 89 CYS B CA 1
ATOM 2084 C C . CYS B 1 89 ? -5.16 2.406 -1.319 1 98.62 89 CYS B C 1
ATOM 2086 O O . CYS B 1 89 ? -4.859 3.561 -1.008 1 98.62 89 CYS B O 1
ATOM 2088 N N . ALA B 1 90 ? -5.738 1.527 -0.505 1 98.88 90 ALA B N 1
ATOM 2089 C CA . ALA B 1 90 ? -5.898 1.884 0.902 1 98.88 90 ALA B CA 1
ATOM 2090 C C . ALA B 1 90 ? -4.555 2.225 1.538 1 98.88 90 ALA B C 1
ATOM 2092 O O . ALA B 1 90 ? -4.453 3.174 2.318 1 98.88 90 ALA B O 1
ATOM 2093 N N . ALA B 1 91 ? -3.516 1.459 1.203 1 98.88 91 ALA B N 1
ATOM 2094 C CA . ALA B 1 91 ? -2.18 1.741 1.722 1 98.88 91 ALA B CA 1
ATOM 2095 C C . ALA B 1 91 ? -1.71 3.131 1.302 1 98.88 91 ALA B C 1
ATOM 2097 O O . ALA B 1 91 ? -1.107 3.857 2.096 1 98.88 91 ALA B O 1
ATOM 2098 N N . TYR B 1 92 ? -1.952 3.504 0.071 1 98.81 92 TYR B N 1
ATOM 2099 C CA . TYR B 1 92 ? -1.602 4.84 -0.396 1 98.81 92 TYR B CA 1
ATOM 2100 C C . TYR B 1 92 ? -2.346 5.91 0.395 1 98.81 92 TYR B C 1
ATOM 2102 O O . TYR B 1 92 ? -1.754 6.902 0.818 1 98.81 92 TYR B O 1
ATOM 2110 N N . ILE B 1 93 ? -3.645 5.715 0.554 1 98.88 93 ILE B N 1
ATOM 2111 C CA . ILE B 1 93 ? -4.473 6.668 1.282 1 98.88 93 ILE B CA 1
ATOM 2112 C C . ILE B 1 93 ? -3.949 6.82 2.709 1 98.88 93 ILE B C 1
ATOM 2114 O O . ILE B 1 93 ? -3.789 7.941 3.201 1 98.88 93 ILE B O 1
ATOM 2118 N N . VAL B 1 94 ? -3.658 5.695 3.352 1 98.94 94 VAL B N 1
ATOM 2119 C CA . VAL B 1 94 ? -3.104 5.715 4.699 1 98.94 94 VAL B CA 1
ATOM 2120 C C . VAL B 1 94 ? -1.793 6.496 4.711 1 98.94 94 VAL B C 1
ATOM 2122 O O . VAL B 1 94 ? -1.576 7.344 5.578 1 98.94 94 VAL B O 1
ATOM 2125 N N . ASP B 1 95 ? -0.914 6.195 3.797 1 98.75 95 ASP B N 1
ATOM 2126 C CA . ASP B 1 95 ? 0.378 6.867 3.688 1 98.75 95 ASP B CA 1
ATOM 2127 C C . ASP B 1 95 ? 0.206 8.383 3.629 1 98.75 95 ASP B C 1
ATOM 2129 O O . ASP B 1 95 ? 0.826 9.109 4.406 1 98.75 95 ASP B O 1
ATOM 2133 N N . LEU B 1 96 ? -0.628 8.852 2.754 1 98.38 96 LEU B N 1
ATOM 2134 C CA . LEU B 1 96 ? -0.857 10.273 2.543 1 98.38 96 LEU B CA 1
ATOM 2135 C C . LEU B 1 96 ? -1.423 10.93 3.801 1 98.38 96 LEU B C 1
ATOM 2137 O O . LEU B 1 96 ? -0.929 11.969 4.242 1 98.38 96 LEU B O 1
ATOM 2141 N N . CYS B 1 97 ? -2.393 10.305 4.398 1 98.81 97 CYS B N 1
ATOM 2142 C CA . CYS B 1 97 ? -3.146 10.93 5.48 1 98.81 97 CYS B CA 1
ATOM 2143 C C . CYS B 1 97 ? -2.361 10.883 6.789 1 98.81 97 CYS B C 1
ATOM 2145 O O . CYS B 1 97 ? -2.459 11.805 7.605 1 98.81 97 CYS B O 1
ATOM 2147 N N . THR B 1 98 ? -1.624 9.781 7.008 1 98.69 98 THR B N 1
ATOM 2148 C CA . THR B 1 98 ? -0.786 9.734 8.203 1 98.69 98 THR B CA 1
ATOM 2149 C C . THR B 1 98 ? 0.307 10.797 8.133 1 98.69 98 THR B C 1
ATOM 2151 O O . THR B 1 98 ? 0.582 11.484 9.125 1 98.69 98 THR B O 1
ATOM 2154 N N . ASN B 1 99 ? 0.916 10.961 7.008 1 97.31 99 ASN B N 1
ATOM 2155 C CA . ASN B 1 99 ? 1.909 12.016 6.852 1 97.31 99 ASN B CA 1
ATOM 2156 C C . ASN B 1 99 ? 1.303 13.398 7.09 1 97.31 99 ASN B C 1
ATOM 2158 O O . ASN B 1 99 ? 1.947 14.273 7.676 1 97.31 99 ASN B O 1
ATOM 2162 N N . ALA B 1 100 ? 0.085 13.602 6.648 1 98.19 100 ALA B N 1
ATOM 2163 C CA . ALA B 1 100 ? -0.601 14.875 6.887 1 98.19 100 ALA B CA 1
ATOM 2164 C C . ALA B 1 100 ? -0.709 15.164 8.383 1 98.19 100 ALA B C 1
ATOM 2166 O O . ALA B 1 100 ? -0.506 16.297 8.812 1 98.19 100 ALA B O 1
ATOM 2167 N N . SER B 1 10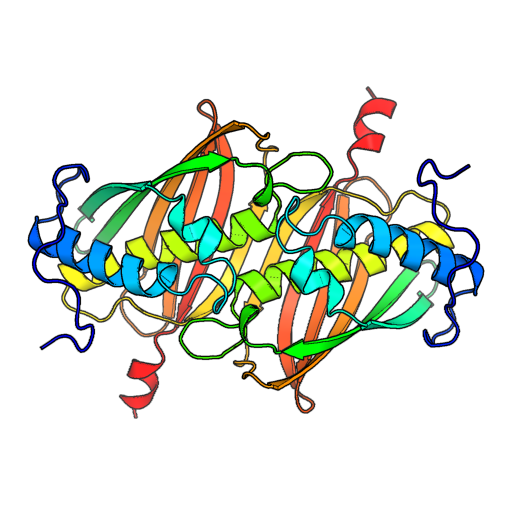1 ? -1.046 14.156 9.141 1 98.44 101 SER B N 1
ATOM 2168 C CA . SER B 1 101 ? -1.167 14.367 10.578 1 98.44 101 SER B CA 1
ATOM 2169 C C . SER B 1 101 ? 0.183 14.703 11.211 1 98.44 101 SER B C 1
ATOM 2171 O O . SER B 1 101 ? 0.267 15.547 12.102 1 98.44 101 SER B O 1
ATOM 2173 N N . LEU B 1 102 ? 1.198 14.047 10.734 1 97.06 102 LEU B N 1
ATOM 2174 C CA . LEU B 1 102 ? 2.525 14.312 11.281 1 97.06 102 LEU B CA 1
ATOM 2175 C C . LEU B 1 102 ? 3.004 15.711 10.898 1 97.06 102 LEU B C 1
ATOM 2177 O O . LEU B 1 102 ? 3.578 16.422 11.719 1 97.06 102 LEU B O 1
ATOM 2181 N N . VAL B 1 103 ? 2.824 16.109 9.672 1 95.5 103 VAL B N 1
ATOM 2182 C CA . VAL B 1 103 ? 3.162 17.453 9.211 1 95.5 103 VAL B CA 1
ATOM 2183 C C . VAL B 1 103 ? 2.402 18.484 10.039 1 95.5 103 VAL B C 1
ATOM 2185 O O . VAL B 1 103 ? 2.963 19.516 10.422 1 95.5 103 VAL B O 1
ATOM 2188 N N . SER B 1 104 ? 1.141 18.203 10.297 1 97.25 104 SER B N 1
ATOM 2189 C CA . SER B 1 104 ? 0.331 19.109 11.117 1 97.25 104 SER B CA 1
ATOM 2190 C C . SER B 1 104 ? 0.917 19.25 12.516 1 97.25 104 SER B C 1
ATOM 2192 O O . SER B 1 104 ? 1.018 20.359 13.031 1 97.25 104 SER B O 1
ATOM 2194 N N . LEU B 1 105 ? 1.325 18.156 13.062 1 96.44 105 LEU B N 1
ATOM 2195 C CA . LEU B 1 105 ? 1.943 18.203 14.391 1 96.44 105 LEU B CA 1
ATOM 2196 C C . LEU B 1 105 ? 3.246 19 14.352 1 96.44 105 LEU B C 1
ATOM 2198 O O . LEU B 1 105 ? 3.504 19.828 15.234 1 96.44 105 LEU B O 1
ATOM 2202 N N . GLY B 1 106 ? 4.047 18.641 13.359 1 93.56 106 GLY B N 1
ATOM 2203 C CA . GLY B 1 106 ? 5.305 19.359 13.203 1 93.56 106 GLY B CA 1
ATOM 2204 C C . GLY B 1 106 ? 5.125 20.875 13.125 1 93.56 106 GLY B C 1
ATOM 2205 O O . GLY B 1 106 ? 5.891 21.625 13.727 1 93.56 106 GLY B O 1
ATOM 2206 N N . THR B 1 107 ? 4.16 21.297 12.359 1 91.81 107 THR B N 1
ATOM 2207 C CA . THR B 1 107 ? 3.881 22.734 12.227 1 91.81 107 THR B CA 1
ATOM 2208 C C . THR B 1 107 ? 3.488 23.328 13.578 1 91.81 107 THR B C 1
ATOM 2210 O O . THR B 1 107 ? 3.912 24.438 13.922 1 91.81 107 THR B O 1
ATOM 2213 N N . ALA B 1 108 ? 2.732 22.609 14.344 1 91.25 108 ALA B N 1
ATOM 2214 C CA . ALA B 1 108 ? 2.256 23.094 15.641 1 91.25 108 ALA B CA 1
ATOM 2215 C C . ALA B 1 108 ? 3.393 23.125 16.656 1 91.25 108 ALA B C 1
ATOM 2217 O O . ALA B 1 108 ? 3.439 24.031 17.5 1 91.25 108 ALA B O 1
ATOM 2218 N N . GLU B 1 109 ? 4.305 22.219 16.516 1 92.25 109 GLU B N 1
ATOM 2219 C CA . GLU B 1 109 ? 5.301 22.062 17.562 1 92.25 109 GLU B CA 1
ATOM 2220 C C . GLU B 1 109 ? 6.676 22.547 17.109 1 92.25 109 GLU B C 1
ATOM 2222 O O . GLU B 1 109 ? 7.633 22.531 17.891 1 92.25 109 GLU B O 1
ATOM 2227 N N . GLY B 1 110 ? 6.754 22.844 15.883 1 89.44 110 GLY B N 1
ATOM 2228 C CA . GLY B 1 110 ? 7.98 23.469 15.414 1 89.44 110 GLY B CA 1
ATOM 2229 C C . GLY B 1 110 ? 9.039 22.469 15 1 89.44 110 GLY B C 1
ATOM 2230 O O . GLY B 1 110 ? 10.211 22.594 15.367 1 89.44 110 GLY B O 1
ATOM 2231 N N . PHE B 1 111 ? 8.664 21.422 14.375 1 90.44 111 PHE B N 1
ATOM 2232 C CA . PHE B 1 111 ? 9.641 20.484 13.812 1 90.44 111 PHE B CA 1
ATOM 2233 C C . PHE B 1 111 ? 9.203 20.031 12.422 1 90.44 111 PHE B C 1
ATOM 2235 O O . PHE B 1 111 ? 8.062 20.266 12.016 1 90.44 111 PHE B O 1
ATOM 2242 N N . ASP B 1 112 ? 10.156 19.391 11.68 1 90.25 112 ASP B N 1
ATOM 2243 C CA . ASP B 1 112 ? 9.875 18.844 10.352 1 90.25 112 ASP B CA 1
ATOM 2244 C C . ASP B 1 112 ? 9.117 17.516 10.461 1 90.25 112 ASP B C 1
ATOM 2246 O O . ASP B 1 112 ? 9.688 16.5 10.852 1 90.25 112 ASP B O 1
ATOM 2250 N N . GLY B 1 113 ? 7.906 17.516 10.109 1 92.12 113 GLY B N 1
ATOM 2251 C CA . GLY B 1 113 ? 7.051 16.359 10.242 1 92.12 113 GLY B CA 1
ATOM 2252 C C . GLY B 1 113 ? 7.129 15.422 9.047 1 92.12 113 GLY B C 1
ATOM 2253 O O . GLY B 1 113 ? 6.387 14.438 8.969 1 92.12 113 GLY B O 1
ATOM 2254 N N . THR B 1 114 ? 7.992 15.703 8.055 1 90.38 114 THR B N 1
ATOM 2255 C CA . THR B 1 114 ? 8.109 14.859 6.879 1 90.38 114 THR B CA 1
ATOM 2256 C C . THR B 1 114 ? 8.977 13.641 7.172 1 90.38 114 THR B C 1
ATOM 2258 O O . THR B 1 114 ? 9.742 13.633 8.141 1 90.38 114 THR B O 1
ATOM 2261 N N . GLY B 1 115 ? 8.859 12.633 6.418 1 92 115 GLY B N 1
ATOM 2262 C CA . GLY B 1 115 ? 9.648 11.422 6.574 1 92 115 GLY B CA 1
ATOM 2263 C C . GLY B 1 115 ? 9.359 10.383 5.504 1 92 115 GLY B C 1
ATOM 2264 O O . GLY B 1 115 ? 8.602 10.641 4.57 1 92 115 GLY B O 1
ATOM 2265 N N . VAL B 1 116 ? 10.117 9.281 5.637 1 94.44 116 VAL B N 1
ATOM 2266 C CA . VAL B 1 116 ? 9.914 8.141 4.742 1 94.44 116 VAL B CA 1
ATOM 2267 C C . VAL B 1 116 ? 9.438 6.934 5.543 1 94.44 116 VAL B C 1
ATOM 2269 O O . VAL B 1 116 ? 9.805 6.773 6.711 1 94.44 116 VAL B O 1
ATOM 2272 N N . SER B 1 117 ? 8.656 6.078 4.914 1 97.56 117 SER B N 1
ATOM 2273 C CA . SER B 1 117 ? 8.023 4.957 5.605 1 97.56 117 SER B CA 1
ATOM 2274 C C . SER B 1 117 ? 9.062 3.979 6.137 1 97.56 117 SER B C 1
ATOM 2276 O O . SER B 1 117 ? 10.016 3.627 5.434 1 97.56 117 SER B O 1
ATOM 2278 N N . GLN B 1 118 ? 8.859 3.586 7.316 1 97.62 118 GLN B N 1
ATOM 2279 C CA . GLN B 1 118 ? 9.688 2.559 7.941 1 97.62 118 GLN B CA 1
ATOM 2280 C C . GLN B 1 118 ? 8.906 1.259 8.117 1 97.62 118 GLN B C 1
ATOM 2282 O O . GLN B 1 118 ? 9.43 0.173 7.863 1 97.62 118 GLN B O 1
ATOM 2287 N N . PHE B 1 119 ? 7.684 1.377 8.594 1 98.12 119 PHE B N 1
ATOM 2288 C CA . PHE B 1 119 ? 6.801 0.216 8.562 1 98.12 119 PHE B CA 1
ATOM 2289 C C . PHE B 1 119 ? 5.344 0.647 8.461 1 98.12 119 PHE B C 1
ATOM 2291 O O . PHE B 1 119 ? 5.004 1.789 8.781 1 98.12 119 PHE B O 1
ATOM 2298 N N . MET B 1 120 ? 4.504 -0.233 8.047 1 98.88 120 MET B N 1
ATOM 2299 C CA . MET B 1 120 ? 3.064 -0.019 7.945 1 98.88 120 MET B CA 1
ATOM 2300 C C . MET B 1 120 ? 2.305 -1.327 8.141 1 98.88 120 MET B C 1
ATOM 2302 O O . MET B 1 120 ? 2.631 -2.338 7.512 1 98.88 120 MET B O 1
ATOM 2306 N N . ASN B 1 121 ? 1.393 -1.269 9.016 1 98.88 121 ASN B N 1
ATOM 2307 C CA . ASN B 1 121 ? 0.464 -2.373 9.234 1 98.88 121 ASN B CA 1
ATOM 2308 C C . ASN B 1 121 ? -0.972 -1.97 8.914 1 98.88 121 ASN B C 1
ATOM 2310 O O . ASN B 1 121 ? -1.473 -0.972 9.438 1 98.88 121 ASN B O 1
ATOM 2314 N N . LEU B 1 122 ? -1.597 -2.715 8.062 1 98.88 122 LEU B N 1
ATOM 2315 C CA . LEU B 1 122 ? -2.99 -2.473 7.703 1 98.88 122 LEU B CA 1
ATOM 2316 C C . LEU B 1 122 ? -3.848 -3.699 8 1 98.88 122 LEU B C 1
ATOM 2318 O O . LEU B 1 122 ? -3.422 -4.832 7.77 1 98.88 122 LEU B O 1
ATOM 2322 N N . VAL B 1 123 ? -5.008 -3.451 8.469 1 98.88 123 VAL B N 1
ATOM 2323 C CA . VAL B 1 123 ? -6.035 -4.473 8.625 1 98.88 123 VAL B CA 1
ATOM 2324 C C . VAL B 1 123 ? -7.297 -4.059 7.867 1 98.88 123 VAL B C 1
ATOM 2326 O O . VAL B 1 123 ? -7.828 -2.967 8.086 1 98.88 123 VAL B O 1
ATOM 2329 N N . TRP B 1 124 ? -7.699 -4.871 6.949 1 98.56 124 TRP B N 1
ATOM 2330 C CA . TRP B 1 124 ? -8.961 -4.664 6.238 1 98.56 124 TRP B CA 1
ATOM 2331 C C . TRP B 1 124 ? -10.094 -5.418 6.914 1 98.56 124 TRP B C 1
ATOM 2333 O O . TRP B 1 124 ? -10.141 -6.648 6.879 1 98.56 124 TRP B O 1
ATOM 2343 N N . HIS B 1 125 ? -11.016 -4.707 7.43 1 98.06 125 HIS B N 1
ATOM 2344 C CA . HIS B 1 125 ? -12.109 -5.285 8.203 1 98.06 125 HIS B CA 1
ATOM 2345 C C . HIS B 1 125 ? -13.328 -5.547 7.316 1 98.06 125 HIS B C 1
ATOM 2347 O O . HIS B 1 125 ? -14.023 -6.547 7.496 1 98.06 125 HIS B O 1
ATOM 2353 N N . HIS B 1 126 ? -13.633 -4.617 6.438 1 97.12 126 HIS B N 1
ATOM 2354 C CA . HIS B 1 126 ? -14.773 -4.68 5.535 1 97.12 126 HIS B CA 1
ATOM 2355 C C . HIS B 1 126 ? -14.43 -4.102 4.168 1 97.12 126 HIS B C 1
ATOM 2357 O O . HIS B 1 126 ? -13.641 -3.16 4.066 1 97.12 126 HIS B O 1
ATOM 2363 N N . PRO B 1 127 ? -15.031 -4.699 3.143 1 97.12 127 PRO B N 1
ATOM 2364 C CA . PRO B 1 127 ? -14.812 -4.121 1.815 1 97.12 127 PRO B CA 1
ATOM 2365 C C . PRO B 1 127 ? -15.453 -2.744 1.659 1 97.12 127 PRO B C 1
ATOM 2367 O O . PRO B 1 127 ? -16.469 -2.453 2.303 1 97.12 127 PRO B O 1
ATOM 2370 N N . ILE B 1 128 ? -14.836 -1.849 0.913 1 98.38 128 ILE B N 1
ATOM 2371 C CA . ILE B 1 128 ? -15.406 -0.557 0.551 1 98.38 128 ILE B CA 1
ATOM 2372 C C . ILE B 1 128 ? -15.711 -0.529 -0.945 1 98.38 128 ILE B C 1
ATOM 2374 O O . ILE B 1 128 ? -14.797 -0.56 -1.771 1 98.38 128 ILE B O 1
ATOM 2378 N N . HIS B 1 129 ? -16.953 -0.372 -1.319 1 98.12 129 HIS B N 1
ATOM 2379 C CA . HIS B 1 129 ? -17.391 -0.556 -2.697 1 98.12 129 HIS B CA 1
ATOM 2380 C C . HIS B 1 129 ? -17.25 0.733 -3.498 1 98.12 129 HIS B C 1
ATOM 2382 O O . HIS B 1 129 ? -17.25 1.827 -2.93 1 98.12 129 HIS B O 1
ATOM 2388 N N . LEU B 1 130 ? -17.172 0.542 -4.766 1 98.31 130 LEU B N 1
ATOM 2389 C CA . LEU B 1 130 ? -17.188 1.643 -5.723 1 98.31 130 LEU B CA 1
ATOM 2390 C C . LEU B 1 130 ? -18.312 2.617 -5.422 1 98.31 130 LEU B C 1
ATOM 2392 O O . LEU B 1 130 ? -19.438 2.201 -5.137 1 98.31 130 LEU B O 1
ATOM 2396 N N . GLY B 1 131 ? -17.969 3.902 -5.426 1 98.38 131 GLY B N 1
ATOM 2397 C CA . GLY B 1 131 ? -18.969 4.938 -5.25 1 98.38 131 GLY B CA 1
ATOM 2398 C C . GLY B 1 131 ? -19.188 5.332 -3.801 1 98.38 131 GLY B C 1
ATOM 2399 O O . GLY B 1 131 ? -19.797 6.367 -3.514 1 98.38 131 GLY B O 1
ATOM 2400 N N . LYS B 1 132 ? -18.719 4.59 -2.844 1 98.62 132 LYS B N 1
ATOM 2401 C CA . LYS B 1 132 ? -18.891 4.902 -1.427 1 98.62 132 LYS B CA 1
ATOM 2402 C C . LYS B 1 132 ? -17.984 6.055 -1.005 1 98.62 132 LYS B C 1
ATOM 2404 O O . LYS B 1 132 ? -16.891 6.227 -1.549 1 98.62 132 LYS B O 1
ATOM 2409 N N . LYS B 1 133 ? -18.484 6.824 -0.095 1 98.56 133 LYS B N 1
ATOM 2410 C CA . LYS B 1 133 ? -17.688 7.887 0.517 1 98.56 133 LYS B CA 1
ATOM 2411 C C . LYS B 1 133 ? -16.906 7.367 1.723 1 98.56 133 LYS B C 1
ATOM 2413 O O . LYS B 1 133 ? -17.453 6.645 2.559 1 98.56 133 LYS B O 1
ATOM 2418 N N . ILE B 1 134 ? -15.648 7.773 1.816 1 98.81 134 ILE B N 1
ATOM 2419 C CA . ILE B 1 134 ? -14.758 7.379 2.904 1 98.81 134 ILE B CA 1
ATOM 2420 C C . ILE B 1 134 ? -14.367 8.609 3.723 1 98.81 134 ILE B C 1
ATOM 2422 O O . ILE B 1 134 ? -14.07 9.664 3.162 1 98.81 134 ILE B O 1
ATOM 2426 N N . LYS B 1 135 ? -14.492 8.461 4.957 1 98.94 135 LYS B N 1
ATOM 2427 C CA . LYS B 1 135 ? -13.852 9.375 5.895 1 98.94 135 LYS B CA 1
ATOM 2428 C C . LYS B 1 135 ? -12.547 8.789 6.434 1 98.94 135 LYS B C 1
ATOM 2430 O O . LYS B 1 135 ? -12.547 7.703 7.012 1 98.94 135 LYS B O 1
ATOM 2435 N N . VAL B 1 136 ? -11.461 9.469 6.258 1 98.94 136 VAL B N 1
ATOM 2436 C CA . VAL B 1 136 ? -10.156 8.992 6.699 1 98.94 136 VAL B CA 1
ATOM 2437 C C . VAL B 1 136 ? -9.68 9.828 7.891 1 98.94 136 VAL B C 1
ATOM 2439 O O . VAL B 1 136 ? -9.461 11.031 7.766 1 98.94 136 VAL B O 1
ATOM 2442 N N . VAL B 1 137 ? -9.492 9.188 9.008 1 98.94 137 VAL B N 1
ATOM 2443 C CA . VAL B 1 137 ? -9.047 9.859 10.227 1 98.94 137 VAL B CA 1
ATOM 2444 C C . VAL B 1 137 ? -7.641 9.383 10.586 1 98.94 137 VAL B C 1
ATOM 2446 O O . VAL B 1 137 ? -7.414 8.188 10.797 1 98.94 137 VAL B O 1
ATOM 2449 N N . SER B 1 138 ? -6.727 10.305 10.641 1 98.94 138 SER B N 1
ATOM 2450 C CA . SER B 1 138 ? -5.352 9.984 11.016 1 98.94 138 SER B CA 1
ATOM 2451 C C . SER B 1 138 ? -4.922 10.766 12.25 1 98.94 138 SER B C 1
ATOM 2453 O O . SER B 1 138 ? -5.242 11.945 12.391 1 98.94 138 SER B O 1
ATOM 2455 N N . THR B 1 139 ? -4.18 10.102 13.102 1 98.81 139 THR B N 1
ATOM 2456 C CA . THR B 1 139 ? -3.711 10.703 14.344 1 98.81 139 THR B CA 1
ATOM 2457 C C . THR B 1 139 ? -2.227 10.414 14.555 1 98.81 139 THR B C 1
ATOM 2459 O O . THR B 1 139 ? -1.782 9.273 14.414 1 98.81 139 THR B O 1
ATOM 2462 N N . SER B 1 140 ? -1.55 11.445 14.883 1 98.19 140 SER B N 1
ATOM 2463 C CA . SER B 1 140 ? -0.165 11.219 15.281 1 98.19 140 SER B CA 1
ATOM 2464 C C . SER B 1 140 ? -0.09 10.578 16.672 1 98.19 140 SER B C 1
ATOM 2466 O O . SER B 1 140 ? -0.895 10.883 17.547 1 98.19 140 SER B O 1
ATOM 2468 N N . VAL B 1 141 ? 0.77 9.617 16.812 1 96.25 141 VAL B N 1
ATOM 2469 C CA . VAL B 1 141 ? 0.94 8.906 18.062 1 96.25 141 VAL B CA 1
ATOM 2470 C C . VAL B 1 141 ? 2.254 9.328 18.719 1 96.25 141 VAL B C 1
ATOM 2472 O O . VAL B 1 141 ? 2.283 9.656 19.906 1 96.25 141 VAL B O 1
ATOM 2475 N N . SER B 1 142 ? 3.275 9.32 17.984 1 91.38 142 SER B N 1
ATOM 2476 C CA . SER B 1 142 ? 4.594 9.781 18.406 1 91.38 142 SER B CA 1
ATOM 2477 C C . SER B 1 142 ? 5.273 10.594 17.312 1 91.38 142 SER B C 1
ATOM 2479 O O . SER B 1 142 ? 5.344 10.156 16.156 1 91.38 142 SER B O 1
ATOM 2481 N N . GLY B 1 143 ? 5.668 11.727 17.672 1 86.5 143 GLY B N 1
ATOM 2482 C CA . GLY B 1 143 ? 6.156 12.594 16.609 1 86.5 143 GLY B CA 1
ATOM 2483 C C . GLY B 1 143 ? 7.477 13.266 16.953 1 86.5 143 GLY B C 1
ATOM 2484 O O . GLY B 1 143 ? 8.086 13.914 16.109 1 86.5 143 GLY B O 1
ATOM 2485 N N . LYS B 1 144 ? 7.816 12.969 18.219 1 79.31 144 LYS B N 1
ATOM 2486 C CA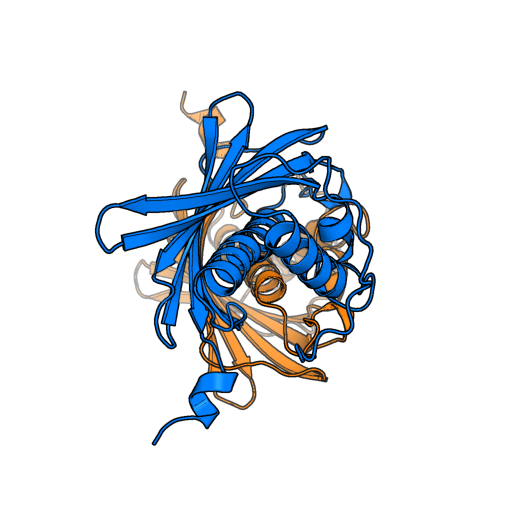 . LYS B 1 144 ? 9.086 13.578 18.609 1 79.31 144 LYS B CA 1
ATOM 2487 C C . LYS B 1 144 ? 10.258 12.641 18.344 1 79.31 144 LYS B C 1
ATOM 2489 O O . LYS B 1 144 ? 10.117 11.422 18.453 1 79.31 144 LYS B O 1
ATOM 2494 N N . GLY B 1 145 ? 11.305 13.086 17.672 1 83.69 145 GLY B N 1
ATOM 2495 C CA . GLY B 1 145 ? 12.477 12.281 17.344 1 83.69 145 GLY B CA 1
ATOM 2496 C C . GLY B 1 145 ? 12.523 11.836 15.898 1 83.69 145 GLY B C 1
ATOM 2497 O O . GLY B 1 145 ? 11.789 12.359 15.062 1 83.69 145 GLY B O 1
ATOM 2498 N N . ARG B 1 146 ? 13.305 10.742 15.703 1 88.62 146 ARG B N 1
ATOM 2499 C CA . ARG B 1 146 ? 13.539 10.289 14.328 1 88.62 146 ARG B CA 1
ATOM 2500 C C . ARG B 1 146 ? 12.453 9.32 13.883 1 88.62 146 ARG B C 1
ATOM 2502 O O . ARG B 1 146 ? 12.039 9.336 12.719 1 88.62 146 ARG B O 1
ATOM 2509 N N . LEU B 1 147 ? 12.109 8.469 14.836 1 92.69 147 LEU B N 1
ATOM 2510 C CA . LEU B 1 147 ? 11.055 7.504 14.547 1 92.69 147 LEU B CA 1
ATOM 2511 C C . LEU B 1 147 ? 9.695 8.031 14.992 1 92.69 147 LEU B C 1
ATOM 2513 O O . LEU B 1 147 ? 9.516 8.398 16.156 1 92.69 147 LEU B O 1
ATOM 2517 N N . ARG B 1 148 ? 8.773 8.055 14.062 1 96.94 148 ARG B N 1
ATOM 2518 C CA . ARG B 1 148 ? 7.449 8.609 14.336 1 96.94 148 ARG B CA 1
ATOM 2519 C C . ARG B 1 148 ? 6.352 7.617 13.953 1 96.94 148 ARG B C 1
ATOM 2521 O O . ARG B 1 148 ? 6.488 6.875 12.977 1 96.94 148 ARG B O 1
ATOM 2528 N N . THR B 1 149 ? 5.301 7.66 14.719 1 98.12 149 THR B N 1
ATOM 2529 C CA . THR B 1 149 ? 4.23 6.691 14.508 1 98.12 149 THR B CA 1
ATOM 2530 C C . THR B 1 149 ? 2.877 7.391 14.43 1 98.12 149 THR B C 1
ATOM 2532 O O . THR B 1 149 ? 2.609 8.32 15.188 1 98.12 149 THR B O 1
ATOM 2535 N N . MET B 1 150 ? 2.033 6.969 13.516 1 98.69 150 MET B N 1
ATOM 2536 C CA . MET B 1 150 ? 0.667 7.449 13.32 1 98.69 150 MET B CA 1
ATOM 2537 C C . MET B 1 150 ? -0.311 6.281 13.234 1 98.69 150 MET B C 1
ATOM 2539 O O . MET B 1 150 ? 0.083 5.16 12.906 1 98.69 150 MET B O 1
ATOM 2543 N N . ARG B 1 151 ? -1.503 6.586 13.555 1 98.81 151 ARG B N 1
ATOM 2544 C CA . ARG B 1 151 ? -2.613 5.664 13.32 1 98.81 151 ARG B CA 1
ATOM 2545 C C . ARG B 1 151 ? -3.619 6.254 12.336 1 98.81 151 ARG B C 1
ATOM 2547 O O . ARG B 1 151 ? -3.771 7.473 12.258 1 98.81 151 ARG B O 1
ATOM 2554 N N . CYS B 1 152 ? -4.309 5.379 11.688 1 98.94 152 CYS B N 1
ATOM 2555 C CA . CYS B 1 152 ? -5.246 5.828 10.664 1 98.94 152 CYS B CA 1
ATOM 2556 C C . CYS B 1 152 ? -6.406 4.852 10.516 1 98.94 152 CYS B C 1
ATOM 2558 O O . CYS B 1 152 ? -6.223 3.639 10.617 1 98.94 152 CYS B O 1
ATOM 2560 N N . GLU B 1 153 ? -7.547 5.426 10.312 1 98.94 153 GLU B N 1
ATOM 2561 C CA . GLU B 1 153 ? -8.758 4.637 10.078 1 98.94 153 GLU B CA 1
ATOM 2562 C C . GLU B 1 153 ? -9.523 5.152 8.867 1 98.94 153 GLU B C 1
ATOM 2564 O O . GLU B 1 153 ? -9.648 6.363 8.672 1 98.94 153 GLU B O 1
ATOM 2569 N N . LEU B 1 154 ? -10.008 4.258 8.039 1 98.94 154 LEU B N 1
ATOM 2570 C CA . LEU B 1 154 ? -10.984 4.562 6.992 1 98.94 154 LEU B CA 1
ATOM 2571 C C . LEU B 1 154 ? -12.391 4.148 7.418 1 98.94 154 LEU B C 1
ATOM 2573 O O . LEU B 1 154 ? -12.625 2.98 7.738 1 98.94 154 LEU B O 1
ATOM 2577 N N . TRP B 1 155 ? -13.266 5.066 7.398 1 98.88 155 TRP B N 1
ATOM 2578 C CA . TRP B 1 155 ? -14.641 4.867 7.824 1 98.88 155 TRP B CA 1
ATOM 2579 C C . TRP B 1 155 ? -15.602 4.949 6.637 1 98.88 155 TRP B C 1
ATOM 2581 O O . TRP B 1 155 ? -15.453 5.824 5.777 1 98.88 155 TRP B O 1
ATOM 2591 N N . THR B 1 156 ? -16.5 4.062 6.582 1 97.94 156 THR B N 1
ATOM 2592 C CA . THR B 1 156 ? -17.641 4.148 5.688 1 97.94 156 THR B CA 1
ATOM 2593 C C . THR B 1 156 ? -18.906 3.662 6.387 1 97.94 156 THR B C 1
ATOM 2595 O O . THR B 1 156 ? -18.875 2.686 7.141 1 97.94 156 THR B O 1
ATOM 2598 N N . ASP B 1 157 ? -20.016 4.391 6.223 1 95.38 157 ASP B N 1
ATOM 2599 C CA . ASP B 1 157 ? -21.328 4.008 6.738 1 95.38 157 ASP B CA 1
ATOM 2600 C C . ASP B 1 157 ? -21.266 3.742 8.242 1 95.38 157 ASP B C 1
ATOM 2602 O O . ASP B 1 157 ? -21.812 2.748 8.727 1 95.38 157 ASP B O 1
ATOM 2606 N N . GLY B 1 158 ? -20.484 4.48 8.93 1 95.88 158 GLY B N 1
ATOM 2607 C CA . GLY B 1 158 ? -20.469 4.461 10.383 1 95.88 158 GLY B CA 1
ATOM 2608 C C . GLY B 1 158 ? -19.625 3.348 10.953 1 95.88 158 GLY B C 1
ATOM 2609 O O . GLY B 1 158 ? -19.656 3.09 12.164 1 95.88 158 GLY B O 1
ATOM 2610 N N . GLN B 1 159 ? -18.859 2.701 10.07 1 97.75 159 GLN B N 1
ATOM 2611 C CA . GLN B 1 159 ? -18.016 1.611 10.555 1 97.75 159 GLN B CA 1
ATOM 2612 C C . GLN B 1 159 ? -16.578 1.78 10.07 1 97.75 159 GLN B C 1
ATOM 2614 O O . GLN B 1 159 ? -16.344 2.332 8.992 1 97.75 159 GLN B O 1
ATOM 2619 N N . ILE B 1 160 ? -15.664 1.275 10.914 1 98.81 160 ILE B N 1
ATOM 2620 C CA . ILE B 1 160 ? -14.273 1.21 10.484 1 98.81 160 ILE B CA 1
ATOM 2621 C C . ILE B 1 160 ? -14.102 0.07 9.477 1 98.81 160 ILE B C 1
ATOM 2623 O O . ILE B 1 160 ? -14.422 -1.082 9.781 1 98.81 160 ILE B O 1
ATOM 2627 N N . CYS B 1 161 ? -13.57 0.405 8.328 1 98.81 161 CYS B N 1
ATOM 2628 C CA . CYS B 1 161 ? -13.375 -0.61 7.293 1 98.81 161 CYS B CA 1
ATOM 2629 C C . CYS B 1 161 ? -11.906 -0.972 7.152 1 98.81 161 CYS B C 1
ATOM 2631 O O . CYS B 1 161 ? -11.57 -2.066 6.695 1 98.81 161 CYS B O 1
ATOM 2633 N N . VAL B 1 162 ? -11.031 -0.055 7.434 1 98.88 162 VAL B N 1
ATOM 2634 C CA . VAL B 1 162 ? -9.594 -0.274 7.438 1 98.88 162 VAL B CA 1
ATOM 2635 C C . VAL B 1 162 ? -8.969 0.416 8.648 1 98.88 162 VAL B C 1
ATOM 2637 O O . VAL B 1 162 ? -9.344 1.539 8.992 1 98.88 162 VAL B O 1
ATOM 2640 N N . SER B 1 163 ? -8.086 -0.21 9.32 1 98.94 163 SER B N 1
ATOM 2641 C CA . SER B 1 163 ? -7.25 0.397 10.352 1 98.94 163 SER B CA 1
ATOM 2642 C C . SER B 1 163 ? -5.77 0.183 10.055 1 98.94 163 SER B C 1
ATOM 2644 O O . SER B 1 163 ? -5.391 -0.82 9.445 1 98.94 163 SER B O 1
ATOM 2646 N N . ALA B 1 164 ? -4.957 1.123 10.531 1 98.94 164 ALA B N 1
ATOM 2647 C CA . ALA B 1 164 ? -3.545 1.016 10.18 1 98.94 164 ALA B CA 1
ATOM 2648 C C . ALA B 1 164 ? -2.67 1.719 11.219 1 98.94 164 ALA B C 1
ATOM 2650 O O . ALA B 1 164 ? -3.127 2.633 11.906 1 98.94 164 ALA B O 1
ATOM 2651 N N . VAL B 1 165 ? -1.494 1.238 11.352 1 98.88 165 VAL B N 1
ATOM 2652 C CA . VAL B 1 165 ? -0.388 1.91 12.023 1 98.88 165 VAL B CA 1
ATOM 2653 C C . VAL B 1 165 ? 0.758 2.133 11.039 1 98.88 165 VAL B C 1
ATOM 2655 O O . VAL B 1 165 ? 1.104 1.236 10.266 1 98.88 165 VAL B O 1
ATOM 2658 N N . HIS B 1 166 ? 1.268 3.285 11.008 1 98.88 166 HIS B N 1
ATOM 2659 C CA . HIS B 1 166 ? 2.301 3.711 10.07 1 98.88 166 HIS B CA 1
ATOM 2660 C C . HIS B 1 166 ? 3.453 4.398 10.789 1 98.88 166 HIS B C 1
ATOM 2662 O O . HIS B 1 166 ? 3.229 5.289 11.617 1 98.88 166 HIS B O 1
ATOM 2668 N N . SER B 1 167 ? 4.641 3.953 10.555 1 98.31 167 SER B N 1
ATOM 2669 C CA . SER B 1 167 ? 5.828 4.574 11.125 1 98.31 167 SER B CA 1
ATOM 2670 C C . SER B 1 167 ? 6.723 5.16 10.039 1 98.31 167 SER B C 1
ATOM 2672 O O . SER B 1 167 ? 6.895 4.559 8.977 1 98.31 167 SER B O 1
ATOM 2674 N N . THR B 1 168 ? 7.25 6.305 10.32 1 96.94 168 THR B N 1
ATOM 2675 C CA . THR B 1 168 ? 8.156 6.969 9.391 1 96.94 168 THR B CA 1
ATOM 2676 C C . THR B 1 168 ? 9.445 7.387 10.102 1 96.94 168 THR B C 1
ATOM 2678 O O . THR B 1 168 ? 9.484 7.453 11.328 1 96.94 168 THR B O 1
ATOM 2681 N N . VAL B 1 169 ? 10.438 7.605 9.297 1 94.75 169 VAL B N 1
ATOM 2682 C CA . VAL B 1 169 ? 11.711 8.125 9.789 1 94.75 169 VAL B CA 1
ATOM 2683 C C . VAL B 1 169 ? 12.055 9.43 9.07 1 94.75 169 VAL B C 1
ATOM 2685 O O . VAL B 1 169 ? 11.852 9.547 7.863 1 94.75 169 VAL B O 1
ATOM 2688 N N . ASN B 1 170 ? 12.461 10.359 9.789 1 87.5 170 ASN B N 1
ATOM 2689 C CA . ASN B 1 170 ? 12.961 11.609 9.219 1 87.5 170 ASN B CA 1
ATOM 2690 C C . ASN B 1 170 ? 14.438 11.508 8.859 1 87.5 170 ASN B C 1
ATOM 2692 O O . ASN B 1 170 ? 15.281 11.312 9.734 1 87.5 170 ASN B O 1
ATOM 2696 N N . VAL B 1 171 ? 14.75 11.516 7.633 1 74.75 171 VAL B N 1
ATOM 2697 C CA . VAL B 1 171 ? 16.109 11.266 7.18 1 74.75 171 VAL B CA 1
ATOM 2698 C C . VAL B 1 171 ? 16.922 12.562 7.254 1 74.75 171 VAL B C 1
ATOM 2700 O O . VAL B 1 171 ? 18.156 12.531 7.164 1 74.75 171 VAL B O 1
ATOM 2703 N N . ALA B 1 172 ? 16.391 13.625 7.113 1 62.09 172 ALA B N 1
ATOM 2704 C CA . ALA B 1 172 ? 17.156 14.867 7.281 1 62.09 172 ALA B CA 1
ATOM 2705 C C . ALA B 1 172 ? 17.875 14.891 8.625 1 62.09 172 ALA B C 1
ATOM 2707 O O . ALA B 1 172 ? 18.938 15.492 8.758 1 62.09 172 ALA B O 1
ATOM 2708 N N . ILE B 1 173 ? 17.344 14.297 9.672 1 47.03 173 ILE B N 1
ATOM 2709 C CA . ILE B 1 173 ? 17.953 14.312 11 1 47.03 173 ILE B CA 1
ATOM 2710 C C . ILE B 1 173 ? 19.188 13.398 11.008 1 47.03 173 ILE B C 1
ATOM 2712 O O . ILE B 1 173 ? 20.094 13.578 11.828 1 47.03 173 ILE B O 1
ATOM 2716 N N . VAL B 1 174 ? 19.281 12.422 10.203 1 45.09 174 VAL B N 1
ATOM 2717 C CA . VAL B 1 174 ? 20.484 11.586 10.195 1 45.09 174 VAL B CA 1
ATOM 2718 C C . VAL B 1 174 ? 21.688 12.43 9.805 1 45.09 174 VAL B C 1
ATOM 2720 O O . VAL B 1 174 ? 22.797 12.195 10.297 1 45.09 174 VAL B O 1
ATOM 2723 N N . ASN B 1 175 ? 21.547 13.258 8.859 1 37.84 175 ASN B N 1
ATOM 2724 C CA . ASN B 1 175 ? 22.766 13.977 8.531 1 37.84 175 ASN B CA 1
ATOM 2725 C C . ASN B 1 175 ? 23.219 14.875 9.672 1 37.84 175 ASN B C 1
ATOM 2727 O O . ASN B 1 175 ? 24.312 15.438 9.641 1 37.84 175 ASN B O 1
ATOM 2731 N N . ALA B 1 176 ? 22.469 15.359 10.711 1 34.25 176 ALA B N 1
ATOM 2732 C CA . ALA B 1 176 ? 23 16.203 11.773 1 34.25 176 ALA B CA 1
ATOM 2733 C C . ALA B 1 176 ? 23.922 15.398 12.695 1 34.25 176 ALA B C 1
ATOM 2735 O O . ALA B 1 176 ? 24.812 15.961 13.344 1 34.25 176 ALA B O 1
ATOM 2736 N N . LYS B 1 177 ? 23.531 14.305 13.328 1 30.33 177 LYS B N 1
ATOM 2737 C CA . LYS B 1 177 ? 24.406 13.805 14.391 1 30.33 177 LYS B CA 1
ATOM 2738 C C . LYS B 1 177 ? 25.688 13.234 13.812 1 30.33 177 LYS B C 1
ATOM 2740 O O . LYS B 1 177 ? 26.656 13 14.547 1 30.33 177 LYS B O 1
ATOM 2745 N N . LEU B 1 178 ? 25.766 12.664 12.672 1 24.17 178 LEU B N 1
ATOM 2746 C CA . LEU B 1 178 ? 27.062 11.984 12.758 1 24.17 178 LEU B CA 1
ATOM 2747 C C . LEU B 1 178 ? 28.203 12.984 12.695 1 24.17 178 LEU B C 1
ATOM 2749 O O . LEU B 1 178 ? 28.156 13.953 11.922 1 24.17 178 LEU B O 1
#

Sequence (356 aa):
MSKWAYKKDLDVSHIDGNASTEAKRFGLAILHLFIGTKSTSFGADIGQYMNWTEMNIHKQGQYTFAETVFEVTVYQDMCNIHRILHGACAAYIVDLCTNASLVSLGTAEGFDGTGVSQFMNLVWHHPIHLGKKIKVVSTSVSGKGRLRTMRCELWTDGQICVSAVHSTVNVAIVNAKLMSKWAYKKDLDVSHIDGNASTEAKRFGLAILHLFIGTKSTSFGADIGQYMNWTEMNIHKQGQYTFAETVFEVTVYQDMCNIHRILHGACAAYIVDLCTNASLVSLGTAEGFDGTGVSQFMNLVWHHPIHLGKKIKVVSTSVSGKGRLRTMRCELWTDGQICVSAVHSTVNVAIVNAKL

InterPro domains:
  IPR029069 HotDog domain superfamily [SSF54637] (67-166)

Nearest PDB structures (foldseek):
  7qv0-assembly1_B-2  TM=7.263E-01  e=6.317E-06  Candidatus Scalindua brodae
  2cye-assembly3_D  TM=8.221E-01  e=6.987E-05  Thermus thermophilus HB8
  2cye-assembly3_C  TM=8.259E-01  e=7.904E-05  Thermus thermophilus HB8
  7qv0-assembly1_A-2  TM=6.706E-01  e=1.915E-05  Candidatus Scalindua brodae
  5byu-assembly1_D  TM=7.201E-01  e=1.076E-04  Legionella pneumophila subsp. pneumophila str. Philadelphia 1

Secondary structure (DSSP, 8-state):
--S----TT---TT-BSSS-HHHHHHHHHHHHHHHT-TTTSTTHHHHTT-EEEEEEEEEETTEEEEEEEEEEE--GGGB-TTSBB-HHHHHHHHHHHHHHHHHHHHHHHTS----EEEEEEEEE-S--BTT-EEEEEEEEEE-SSSEEEEEEEEEETTEEEEEEEEEEE-STTGGG--/--S----TT---TT-BSSS-HHHHHHHHHHHHHHHT-TTTSTTHHHHTT-EEEEEEEEEETTEEEEEEEEEEE--GGGB-TTSBB-HHHHHHHHHHHHHHHHHHHHHHHTS----EEEEEEEEE-S--BTT-EEEEEEEEEE-SSSEEEEEEEEEETTEEEEEEEEEEE-STTHHHH-

pLDDT: mean 91.32, std 15.7, range [22.81, 98.94]

Organism: Psilocybe cubensis (NCBI:txid181762)

Solvent-accessible surface area (backbone atoms only — not comparable to full-atom values): 18262 Å² total; per-residue (Å²): 128,76,85,69,87,45,73,87,77,60,89,51,86,73,40,42,66,76,47,53,71,65,51,47,36,51,46,52,33,54,50,46,62,60,29,65,31,57,82,43,20,51,63,9,64,60,47,64,60,55,39,70,40,32,36,33,68,46,73,59,86,90,44,71,36,12,37,28,32,33,38,34,64,37,46,59,48,38,6,34,97,81,45,24,55,21,69,34,47,51,44,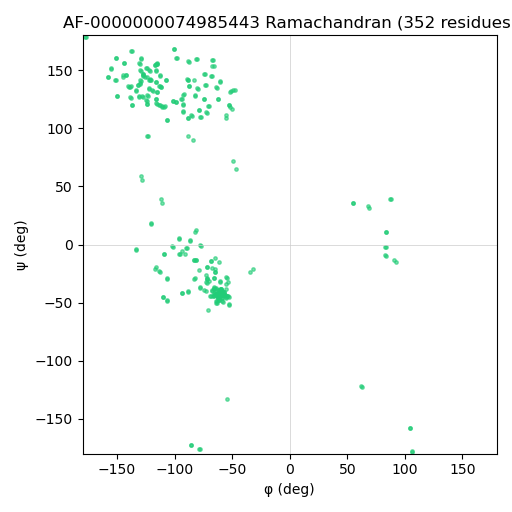39,53,46,54,56,42,32,44,50,7,29,34,46,32,14,62,74,71,73,49,84,33,63,61,45,70,34,34,38,39,39,37,47,72,46,89,47,47,61,68,41,57,35,43,36,43,14,32,35,72,39,73,74,74,51,63,26,34,22,33,34,36,36,30,42,96,90,36,74,23,32,41,36,41,39,27,30,34,32,63,74,54,65,73,59,68,126,127,75,87,68,88,46,74,86,78,61,90,51,86,73,40,43,67,77,47,52,72,65,51,48,36,50,46,51,33,56,50,47,61,61,30,65,32,55,83,45,20,50,63,9,65,60,47,65,60,55,38,69,40,32,35,34,69,46,73,59,86,92,44,71,37,10,38,26,32,34,38,35,65,38,45,59,46,39,7,35,97,81,44,25,57,21,67,37,46,51,44,38,52,47,53,57,42,32,45,48,7,30,34,45,33,14,62,76,70,70,49,85,33,62,61,46,69,35,33,38,38,39,37,47,73,46,90,47,48,61,67,40,59,35,43,35,43,14,32,37,73,39,72,73,76,51,64,24,33,22,34,34,37,35,29,43,95,91,37,74,23,33,41,35,42,40,29,29,33,35,63,76,60,58,70,66,72,111